Protein AF-A0A8S3HHD9-F1 (afdb_monomer)

Solvent-accessible surface area (backbone atoms only — not comparable to full-atom values): 15899 Å² total; per-residue (Å²): 129,79,39,57,34,64,48,66,54,54,93,63,81,65,76,50,69,52,77,73,26,50,34,44,66,40,52,87,48,66,49,23,46,47,24,24,43,59,51,31,72,42,78,39,76,92,76,39,24,34,38,37,39,24,16,15,23,16,85,77,74,41,33,11,29,30,43,26,37,37,80,46,93,61,75,65,85,40,64,36,48,67,45,93,60,58,53,37,39,55,50,26,63,62,40,49,58,30,24,55,69,85,91,43,61,51,55,73,74,26,22,33,40,22,41,27,30,63,68,49,74,56,98,70,32,38,34,33,36,25,16,29,42,19,76,94,79,50,38,26,19,21,39,55,35,33,24,72,75,68,62,59,75,42,46,56,55,95,70,34,39,54,26,24,47,30,16,30,78,58,53,60,77,34,79,65,91,54,47,89,89,54,30,39,22,14,23,47,46,46,25,51,42,78,57,89,73,29,38,39,41,42,31,34,35,28,18,69,53,90,84,57,53,64,53,70,69,73,25,51,41,30,28,34,46,31,34,30,74,52,74,34,45,25,50,74,62,51,46,69,47,96,63,22,45,70,41,70,67,98,60,38,44,10,50,34,65,42,76,51,38,46,46,74,58,91,96,42,41,34,38,34,34,36,42,53,40,78,91,74,75,41,79,43,79,47,66,34,51,50,40,78,36,98,56,100,48,80,66,38,82,48,82,131

Sequence (304 aa):
PLTRIAVRNSTDFGKSWSEPAVVALPGNSTFDNCAALDGASFFDNETSSWHYLAQCIGNNRRWSLCHYSRPGSDPMLGPFTPNPHNPVVQGGQLWSRICSGTGKHCTSTMYDEGTPEIIQKVNGWFFITFHGWDGPNNKAARGIARTRDFVNYDVAGYDLPNDALFSSLDCNGWNITWNPKSLCVGGGEGSMVKSGDYYYHLIEAPDGTLNCDVTLGEQNWVLGLLRSPTLSARSGEWEQIHYNPAFKPAKKYGCGLQYHRIFRDGDDFFFSMFVIDFGVNNLTMKVWKVVPGKTSFPVIVSYP

Mean predicted aligned error: 4.96 Å

Nearest PDB structures (foldseek):
  3akh-assembly1_A  TM=5.796E-01  e=1.082E-06  Streptomyces avermitilis MA-4680 = NBRC 14893
  7pi3-assembly3_O  TM=5.324E-01  e=4.816E-04  Plasmodium falciparum 3D7
  5tik-assembly3_C  TM=5.371E-01  e=1.117E-03  Plasmodium falciparum 3D7
  5tik-assembly2_B  TM=5.293E-01  e=1.071E-02  Plasmodium falciparum 3D7

Secondary structure (DSSP, 8-state):
--B-EEE---SSTTSS-PPPEEEE---SSTTTSSEEEEEEEEEETTTTEEEEEEEEE-TT---EEEEEEEESS-TTSSPPEEPTT-SSB-TTTTHHHHT-STT-SS-TT-EEEEEEEEEEEETTEEEEEEEEEEGGGTEEEEEEEEESSSSSEE--STTS-SS-SEEHHHHTTSSS---TTT-B----SEEEEEETTEEEEEEEEEBS-SS----TTT--EEEEEEEESSTT--TTTSEEPTT-SSB--SS--GGGEEEEEEEEETTEEEEEEEEEETTTTEEEEEEEEEE--SSS-S-EEE--

pLDDT: mean 90.27, std 12.06, range [27.48, 98.62]

Organism: NCBI:txid392030

InterPro domains:
  IPR023296 Glycosyl hydrolase, five-bladed beta-propeller domain superfamily [SSF75005] (16-250)

Structure (mmCIF, N/CA/C/O backbone):
data_AF-A0A8S3HHD9-F1
#
_entry.id   AF-A0A8S3HHD9-F1
#
loop_
_atom_site.group_PDB
_atom_site.id
_atom_site.type_symbol
_atom_site.label_atom_id
_atom_site.label_alt_id
_atom_site.label_comp_id
_atom_site.label_asym_id
_atom_site.label_entity_id
_atom_site.label_seq_id
_atom_site.pdbx_PDB_ins_code
_atom_site.Cartn_x
_atom_site.Cartn_y
_atom_site.Cartn_z
_atom_site.occupancy
_atom_site.B_iso_or_equiv
_atom_site.auth_seq_id
_atom_site.auth_comp_id
_atom_site.auth_asym_id
_atom_site.auth_atom_id
_atom_site.pdbx_PDB_model_num
ATOM 1 N N . PRO A 1 1 ? -7.419 23.313 -2.968 1.00 47.88 1 PRO A N 1
ATOM 2 C CA . PRO A 1 1 ? -8.527 22.385 -2.636 1.00 47.88 1 PRO A CA 1
ATOM 3 C C . PRO A 1 1 ? -8.019 21.311 -1.674 1.00 47.88 1 PRO A C 1
ATOM 5 O O . PRO A 1 1 ? -6.972 20.740 -1.944 1.00 47.88 1 PRO A O 1
ATOM 8 N N . LEU A 1 2 ? -8.706 21.093 -0.553 1.00 66.50 2 LEU A N 1
ATOM 9 C CA . LEU A 1 2 ? -8.387 19.997 0.364 1.00 66.50 2 LEU A CA 1
ATOM 10 C C . LEU A 1 2 ? -8.745 18.665 -0.310 1.00 66.50 2 LEU A C 1
ATOM 12 O O . LEU A 1 2 ? -9.885 18.493 -0.751 1.00 66.50 2 LEU A O 1
ATOM 16 N N . THR A 1 3 ? -7.780 17.751 -0.422 1.00 82.31 3 THR A N 1
ATOM 17 C CA . THR A 1 3 ? -8.014 16.419 -0.999 1.00 82.31 3 THR A CA 1
ATOM 18 C C . THR A 1 3 ? -8.654 15.521 0.050 1.00 82.31 3 THR A C 1
ATOM 20 O O . THR A 1 3 ? -8.155 15.425 1.168 1.00 82.31 3 THR A O 1
ATOM 23 N N . ARG A 1 4 ? -9.772 14.891 -0.313 1.00 86.75 4 ARG A N 1
ATOM 24 C CA . ARG A 1 4 ? -10.608 14.070 0.569 1.00 86.75 4 ARG A CA 1
ATOM 25 C C . ARG A 1 4 ? -10.745 12.658 0.029 1.00 86.75 4 ARG A C 1
ATOM 27 O O . ARG A 1 4 ? -10.625 12.446 -1.177 1.00 86.75 4 ARG A O 1
ATOM 34 N N . ILE A 1 5 ? -11.140 11.743 0.902 1.00 90.69 5 ILE A N 1
ATOM 35 C CA . ILE A 1 5 ? -11.469 10.370 0.533 1.00 90.69 5 ILE A CA 1
ATOM 36 C C . ILE A 1 5 ? -12.979 10.234 0.436 1.00 90.69 5 ILE A C 1
ATOM 38 O O . ILE A 1 5 ? -13.713 10.570 1.370 1.00 90.69 5 ILE A O 1
ATOM 42 N N . ALA A 1 6 ? -13.430 9.723 -0.703 1.00 91.25 6 ALA A N 1
ATOM 43 C CA . ALA A 1 6 ? -14.810 9.341 -0.915 1.00 91.25 6 ALA A CA 1
ATOM 44 C C . ALA A 1 6 ? -14.892 7.867 -1.302 1.00 91.25 6 ALA A C 1
ATOM 46 O O . ALA A 1 6 ? -14.031 7.355 -2.014 1.00 91.25 6 ALA A O 1
ATOM 47 N N . VAL A 1 7 ? -15.953 7.214 -0.851 1.00 91.44 7 VAL A N 1
ATOM 48 C CA . VAL A 1 7 ? -16.288 5.833 -1.193 1.00 91.44 7 VAL A CA 1
ATOM 49 C C . VAL A 1 7 ? -17.590 5.806 -1.980 1.00 91.44 7 VAL A C 1
ATOM 51 O O . VAL A 1 7 ? -18.414 6.721 -1.898 1.00 91.44 7 VAL A O 1
ATOM 54 N N . ARG A 1 8 ? -17.759 4.754 -2.771 1.00 92.75 8 ARG A N 1
ATOM 55 C CA . ARG A 1 8 ? -18.986 4.434 -3.496 1.00 92.75 8 ARG A CA 1
ATOM 56 C C . ARG A 1 8 ? -19.299 2.968 -3.246 1.00 92.75 8 ARG A C 1
ATOM 58 O O . ARG A 1 8 ? -18.378 2.172 -3.085 1.00 92.75 8 ARG A O 1
ATOM 65 N N . ASN A 1 9 ? -20.577 2.625 -3.255 1.00 92.69 9 ASN A N 1
ATOM 66 C CA . ASN A 1 9 ? -21.030 1.244 -3.169 1.00 92.69 9 ASN A CA 1
ATOM 67 C C . ASN A 1 9 ? -21.537 0.774 -4.539 1.00 92.69 9 ASN A C 1
ATOM 69 O O . ASN A 1 9 ? -22.089 1.569 -5.304 1.00 92.69 9 ASN A O 1
ATOM 73 N N . SER A 1 10 ? -21.367 -0.511 -4.822 1.00 92.12 10 SER A N 1
ATOM 74 C CA . SER A 1 10 ? -21.963 -1.210 -5.952 1.00 92.12 10 SER A CA 1
ATOM 75 C C . SER A 1 10 ? -22.548 -2.534 -5.466 1.00 92.12 10 SER A C 1
ATOM 77 O O . SER A 1 10 ? -21.918 -3.248 -4.692 1.00 92.12 10 SER A O 1
ATOM 79 N N . THR A 1 11 ? -23.746 -2.872 -5.939 1.00 92.25 11 THR A N 1
ATOM 80 C CA . THR A 1 11 ? -24.431 -4.141 -5.638 1.00 92.25 11 THR A CA 1
ATOM 81 C C . THR A 1 11 ? -24.490 -5.079 -6.846 1.00 92.25 11 THR A C 1
ATOM 83 O O . THR A 1 11 ? -25.116 -6.134 -6.786 1.00 92.25 11 THR A O 1
ATOM 86 N N . ASP A 1 12 ? -23.850 -4.703 -7.956 1.00 90.06 12 ASP A N 1
ATOM 87 C CA . ASP A 1 12 ? -23.897 -5.402 -9.243 1.00 90.06 12 ASP A CA 1
ATOM 88 C C . ASP A 1 12 ? -22.499 -5.590 -9.858 1.00 90.06 12 ASP A C 1
ATOM 90 O O . ASP A 1 12 ? -22.333 -5.595 -11.082 1.00 90.06 12 ASP A O 1
ATOM 94 N N . PHE A 1 13 ? -21.497 -5.783 -8.993 1.00 86.00 13 PHE A N 1
ATOM 95 C CA . PHE A 1 13 ? -20.095 -6.020 -9.353 1.00 86.00 13 PHE A CA 1
ATOM 96 C C . PHE A 1 13 ? -19.446 -4.865 -10.133 1.00 86.00 13 PHE A C 1
ATOM 98 O O . PHE A 1 13 ? -18.649 -5.078 -11.047 1.00 86.00 13 PHE A O 1
ATOM 105 N N . GLY A 1 14 ? -19.787 -3.628 -9.773 1.00 85.38 14 GLY A N 1
ATOM 106 C CA . GLY A 1 14 ? -19.196 -2.411 -10.325 1.00 85.38 14 GLY A CA 1
ATOM 107 C C . GLY A 1 14 ? -19.835 -1.916 -11.622 1.00 85.38 14 GLY A C 1
ATOM 108 O O . GLY A 1 14 ? -19.265 -1.023 -12.257 1.00 85.38 14 GLY A O 1
ATOM 109 N N . LYS A 1 15 ? -20.992 -2.460 -12.031 1.00 85.25 15 LYS A N 1
ATOM 110 C CA . LYS A 1 15 ? -21.724 -1.987 -13.222 1.00 85.25 15 LYS A CA 1
ATOM 111 C C . LYS A 1 15 ? -22.422 -0.657 -12.952 1.00 85.25 15 LYS A C 1
ATOM 113 O O . LYS A 1 15 ? -22.401 0.228 -13.806 1.00 85.25 15 LYS A O 1
ATOM 118 N N . SER A 1 16 ? -22.996 -0.502 -11.765 1.00 90.94 16 SER A N 1
ATOM 119 C CA . SER A 1 16 ? -23.538 0.749 -11.254 1.00 90.94 16 SER A CA 1
ATOM 120 C C . SER A 1 16 ? -22.901 1.107 -9.915 1.00 90.94 16 SER A C 1
ATOM 122 O O . SER A 1 16 ? -22.401 0.252 -9.181 1.00 90.94 16 SER A O 1
ATOM 124 N N . TRP A 1 17 ? -22.894 2.406 -9.620 1.00 91.81 17 TRP A N 1
ATOM 125 C CA . TRP A 1 17 ? -22.286 2.964 -8.420 1.00 91.81 17 TRP A CA 1
ATOM 126 C C . TRP A 1 17 ? -23.235 3.956 -7.770 1.00 91.81 17 TRP A C 1
ATOM 128 O O . TRP A 1 17 ? -23.873 4.754 -8.456 1.00 91.81 17 TRP A O 1
ATOM 138 N N . SER A 1 18 ? -23.277 3.944 -6.442 1.00 94.62 18 SER A N 1
ATOM 139 C CA . SER A 1 18 ? -23.937 4.990 -5.671 1.00 94.62 18 SER A CA 1
ATOM 140 C C . SER A 1 18 ? -23.289 6.357 -5.911 1.00 94.62 18 SER A C 1
ATOM 142 O O . SER A 1 18 ? -22.144 6.473 -6.377 1.00 94.62 18 SER A O 1
ATOM 144 N N . GLU A 1 19 ? -23.985 7.408 -5.479 1.00 94.25 19 GLU A N 1
ATOM 145 C CA . GLU A 1 19 ? -23.344 8.699 -5.239 1.00 94.25 19 GLU A CA 1
ATOM 146 C C . GLU A 1 19 ? -22.178 8.551 -4.242 1.00 94.25 19 GLU A C 1
ATOM 148 O O . GLU A 1 19 ? -22.206 7.660 -3.379 1.00 94.25 19 GLU A O 1
ATOM 153 N N . PRO A 1 20 ? -21.122 9.375 -4.372 1.00 92.88 20 PRO A N 1
ATOM 154 C CA . PRO A 1 20 ? -19.962 9.288 -3.504 1.00 92.88 20 PRO A CA 1
ATOM 155 C C . PRO A 1 20 ? -20.291 9.808 -2.101 1.00 92.88 20 PRO A C 1
ATOM 157 O O . PRO A 1 20 ? -20.793 10.921 -1.946 1.00 92.88 20 PRO A O 1
ATOM 160 N N . ALA A 1 21 ? -19.925 9.044 -1.072 1.00 93.38 21 ALA A N 1
ATOM 161 C CA . ALA A 1 21 ? -19.945 9.493 0.316 1.00 93.38 21 ALA A CA 1
ATOM 162 C C . ALA A 1 21 ? -18.527 9.848 0.767 1.00 93.38 21 ALA A C 1
ATOM 164 O O . ALA A 1 21 ? -17.593 9.069 0.590 1.00 93.38 21 ALA A O 1
ATOM 165 N N . VAL A 1 22 ? -18.353 11.031 1.353 1.00 93.38 22 VAL A N 1
ATOM 166 C CA . VAL A 1 22 ? -17.063 11.446 1.920 1.00 93.38 22 VAL A CA 1
ATOM 167 C C . VAL A 1 22 ? -16.855 10.734 3.252 1.00 93.38 22 VAL A C 1
ATOM 169 O O . VAL A 1 22 ? -17.672 10.889 4.158 1.00 93.38 22 VAL A O 1
ATOM 172 N N . VAL A 1 23 ? -15.748 10.001 3.377 1.00 93.62 23 VAL A N 1
ATOM 173 C CA . VAL A 1 23 ? -15.414 9.232 4.589 1.00 93.62 23 VAL A CA 1
ATOM 174 C C . VAL A 1 23 ? -14.240 9.808 5.356 1.00 93.62 23 VAL A C 1
ATOM 176 O O . VAL A 1 23 ? -14.226 9.705 6.575 1.00 93.62 23 VAL A O 1
ATOM 179 N N . ALA A 1 24 ? -13.296 10.470 4.692 1.00 92.50 24 ALA A N 1
ATOM 180 C CA . ALA A 1 24 ? -12.192 11.129 5.377 1.00 92.50 24 ALA A CA 1
ATOM 181 C C . ALA A 1 24 ? -11.918 12.504 4.776 1.00 92.50 24 ALA A C 1
ATOM 183 O O . ALA A 1 24 ? -11.962 12.706 3.559 1.00 92.50 24 ALA A O 1
ATOM 184 N N . LEU A 1 25 ? -11.623 13.445 5.663 1.00 91.50 25 LEU A N 1
ATOM 185 C CA . LEU A 1 25 ? -11.191 14.796 5.342 1.00 91.50 25 LEU A CA 1
ATOM 186 C C . LEU A 1 25 ? -9.782 15.000 5.913 1.00 91.50 25 LEU A C 1
ATOM 188 O O . LEU A 1 25 ? -9.442 14.358 6.916 1.00 91.50 25 LEU A O 1
ATOM 192 N N . PRO A 1 26 ? -8.979 15.898 5.317 1.00 88.25 26 PRO A N 1
ATOM 193 C CA . PRO A 1 26 ? -7.770 16.390 5.963 1.00 88.25 26 PRO A CA 1
ATOM 194 C C . PRO A 1 26 ? -8.086 16.903 7.366 1.00 88.25 26 PRO A C 1
ATOM 196 O O . PRO A 1 26 ? -9.166 17.455 7.605 1.00 88.25 26 PRO A O 1
ATOM 199 N N . GLY A 1 27 ? -7.155 16.687 8.287 1.00 86.06 27 GLY A N 1
ATOM 200 C CA . GLY A 1 27 ? -7.276 17.185 9.646 1.00 86.06 27 GLY A CA 1
ATOM 201 C C . GLY A 1 27 ? -6.941 18.670 9.738 1.00 86.06 27 GLY A C 1
ATOM 202 O O . GLY A 1 27 ? -6.882 19.398 8.749 1.00 86.06 27 GLY A O 1
ATOM 203 N N . ASN A 1 28 ? -6.711 19.126 10.966 1.00 83.75 28 ASN A N 1
ATOM 204 C CA . ASN A 1 28 ? -6.330 20.510 11.253 1.00 83.75 28 ASN A CA 1
ATOM 205 C C . ASN A 1 28 ? -4.894 20.618 11.794 1.00 83.75 28 ASN A C 1
ATOM 207 O O . ASN A 1 28 ? -4.470 21.710 12.175 1.00 83.75 28 ASN A O 1
ATOM 211 N N . SER A 1 29 ? -4.147 19.509 11.872 1.00 80.06 29 SER A N 1
ATOM 212 C CA . SER A 1 29 ? -2.784 19.500 12.406 1.00 80.06 29 SER A CA 1
ATOM 213 C C . SER A 1 29 ? -1.757 19.890 11.342 1.00 80.06 29 SER A C 1
ATOM 215 O O . SER A 1 29 ? -2.014 19.862 10.142 1.00 80.06 29 SER A O 1
ATOM 217 N N . THR A 1 30 ? -0.529 20.193 11.756 1.00 80.81 30 THR A N 1
ATOM 218 C CA . THR A 1 30 ? 0.568 20.495 10.823 1.00 80.81 30 THR A CA 1
ATOM 219 C C . THR A 1 30 ? 0.992 19.315 9.942 1.00 80.81 30 THR A C 1
ATOM 221 O O . THR A 1 30 ? 1.775 19.525 9.017 1.00 80.81 30 THR A O 1
ATOM 224 N N . PHE A 1 31 ? 0.512 18.101 10.221 1.00 80.38 31 PHE A N 1
ATOM 225 C CA . PHE A 1 31 ? 0.916 16.861 9.553 1.00 80.38 31 PHE A CA 1
ATOM 226 C C . PHE A 1 31 ? -0.159 16.265 8.634 1.00 80.38 31 PHE A C 1
ATOM 228 O O . PHE A 1 31 ? 0.157 15.391 7.835 1.00 80.38 31 PHE A O 1
ATOM 235 N N . ASP A 1 32 ? -1.408 16.724 8.729 1.00 84.44 32 ASP A N 1
ATOM 236 C CA . ASP A 1 32 ? -2.541 16.152 7.988 1.00 84.44 32 ASP A CA 1
ATOM 237 C C . ASP A 1 32 ? -3.518 17.202 7.434 1.00 84.44 32 ASP A C 1
ATOM 239 O O . ASP A 1 32 ? -4.581 16.849 6.925 1.00 84.44 32 ASP A O 1
ATOM 243 N N . ASN A 1 33 ? -3.169 18.492 7.507 1.00 87.06 33 ASN A N 1
ATOM 244 C CA . ASN A 1 33 ? -4.030 19.593 7.064 1.00 87.06 33 ASN A CA 1
ATOM 245 C C . ASN A 1 33 ? -4.078 19.829 5.551 1.00 87.06 33 ASN A C 1
ATOM 247 O O . ASN A 1 33 ? -4.859 20.668 5.104 1.00 87.06 33 ASN A O 1
ATOM 251 N N . CYS A 1 34 ? -3.246 19.155 4.756 1.00 88.69 34 CYS A N 1
ATOM 252 C CA . CYS A 1 34 ? -3.190 19.388 3.313 1.00 88.69 34 CYS A CA 1
ATOM 253 C C . CYS A 1 34 ? -3.980 18.330 2.538 1.00 88.69 34 CYS A C 1
ATOM 255 O O . CYS A 1 34 ? -4.812 18.677 1.694 1.00 88.69 34 CYS A O 1
ATOM 257 N N . ALA A 1 35 ? -3.743 17.048 2.817 1.00 90.06 35 ALA A N 1
ATOM 258 C CA . ALA A 1 35 ? -4.444 15.965 2.141 1.00 90.06 35 ALA A CA 1
ATOM 259 C C . ALA A 1 35 ? -4.595 14.729 3.025 1.00 90.06 35 ALA A C 1
ATOM 261 O O . ALA A 1 35 ? -3.697 14.397 3.796 1.00 90.06 35 ALA A O 1
ATOM 262 N N . ALA A 1 36 ? -5.712 14.033 2.820 1.00 91.75 36 ALA A N 1
ATOM 263 C CA . ALA A 1 36 ? -5.905 12.634 3.155 1.00 91.75 36 ALA A CA 1
ATOM 264 C C . ALA A 1 36 ? -6.274 11.926 1.849 1.00 91.75 36 ALA A C 1
ATOM 266 O O . ALA A 1 36 ? -7.281 12.257 1.215 1.00 91.75 36 ALA A O 1
ATOM 267 N N . LEU A 1 37 ? -5.418 11.018 1.406 1.00 90.56 37 LEU A N 1
ATOM 268 C CA . LEU A 1 37 ? -5.554 10.302 0.142 1.00 90.56 37 LEU A CA 1
ATOM 269 C C . LEU A 1 37 ? -4.980 8.894 0.298 1.00 90.56 37 LEU A C 1
ATOM 271 O O . LEU A 1 37 ? -4.534 8.543 1.382 1.00 90.56 37 LEU A O 1
ATOM 275 N N . ASP A 1 38 ? -5.093 8.091 -0.752 1.00 88.00 38 ASP A N 1
ATOM 276 C CA . ASP A 1 38 ? -4.551 6.740 -0.932 1.00 88.00 38 ASP A CA 1
ATOM 277 C C . ASP A 1 38 ? -4.491 5.894 0.345 1.00 88.00 38 ASP A C 1
ATOM 279 O O . ASP A 1 38 ? -3.614 6.028 1.196 1.00 88.00 38 ASP A O 1
ATOM 283 N N . GLY A 1 39 ? -5.442 4.981 0.483 1.00 90.19 39 GLY A N 1
ATOM 284 C CA . GLY A 1 39 ? -5.551 4.161 1.676 1.00 90.19 39 GLY A CA 1
ATOM 285 C C . GLY A 1 39 ? -6.456 2.969 1.467 1.00 90.19 39 GLY A C 1
ATOM 286 O O . GLY A 1 39 ? -6.886 2.694 0.343 1.00 90.19 39 GLY A O 1
ATOM 287 N N . ALA A 1 40 ? -6.741 2.267 2.552 1.00 92.62 40 ALA A N 1
ATOM 288 C CA . ALA A 1 40 ? -7.609 1.105 2.539 1.00 92.62 40 ALA A CA 1
ATOM 289 C C . ALA A 1 40 ? -8.602 1.163 3.693 1.00 92.62 40 ALA A C 1
ATOM 291 O O . ALA A 1 40 ? -8.278 1.585 4.808 1.00 92.62 40 ALA A O 1
ATOM 292 N N . SER A 1 41 ? -9.807 0.685 3.407 1.00 94.31 41 SER A N 1
ATOM 293 C CA . SER A 1 41 ? -10.840 0.447 4.402 1.00 94.31 41 SER A CA 1
ATOM 294 C C . SER A 1 41 ? -10.823 -1.010 4.858 1.00 94.31 41 SER A C 1
ATOM 296 O O . SER A 1 41 ? -10.591 -1.904 4.047 1.00 94.31 41 SER A O 1
ATOM 298 N N . PHE A 1 42 ? -11.145 -1.253 6.122 1.00 96.62 42 PHE A N 1
ATOM 299 C CA . PHE A 1 42 ? -11.258 -2.582 6.713 1.00 96.62 42 PHE A CA 1
ATOM 300 C C . PHE A 1 42 ? -12.439 -2.608 7.678 1.00 96.62 42 PHE A C 1
ATOM 302 O O . PHE A 1 42 ? -12.532 -1.746 8.551 1.00 96.62 42 PHE A O 1
ATOM 309 N N . PHE A 1 43 ? -13.331 -3.587 7.540 1.00 97.19 43 PHE A N 1
ATOM 310 C CA . PHE A 1 43 ? -14.418 -3.782 8.495 1.00 97.19 43 PHE A CA 1
ATOM 311 C C . PHE A 1 43 ? -13.996 -4.771 9.583 1.00 97.19 43 PHE A C 1
ATOM 313 O O . PHE A 1 43 ? -13.693 -5.931 9.305 1.00 97.19 43 PHE A O 1
ATOM 320 N N . ASP A 1 44 ? -13.971 -4.310 10.828 1.00 97.88 44 ASP A N 1
ATOM 321 C CA . ASP A 1 44 ? -13.682 -5.129 11.995 1.00 97.88 44 ASP A CA 1
ATOM 322 C C . ASP A 1 44 ? -14.978 -5.687 12.590 1.00 97.88 44 ASP A C 1
ATOM 324 O O . ASP A 1 44 ? -15.698 -5.005 13.321 1.00 97.88 44 ASP A O 1
ATOM 328 N N . ASN A 1 45 ? -15.255 -6.961 12.301 1.00 96.75 45 ASN A N 1
ATOM 329 C CA . ASN A 1 45 ? -16.434 -7.662 12.811 1.00 96.75 45 ASN A CA 1
ATOM 330 C C . ASN A 1 45 ? -16.497 -7.697 14.347 1.00 96.75 45 ASN A C 1
ATOM 332 O O . ASN A 1 45 ? -17.591 -7.640 14.902 1.00 96.75 45 ASN A O 1
ATOM 336 N N . GLU A 1 46 ? -15.354 -7.779 15.041 1.00 97.25 46 GLU A N 1
ATOM 337 C CA . GLU A 1 46 ? -15.331 -7.885 16.509 1.00 97.25 46 GLU A CA 1
ATOM 338 C C . GLU A 1 46 ? -15.867 -6.614 17.177 1.00 97.25 46 GLU A C 1
ATOM 340 O O . GLU A 1 46 ? -16.548 -6.685 18.198 1.00 97.25 46 GLU A O 1
ATOM 345 N N . THR A 1 47 ? -15.577 -5.451 16.591 1.00 97.12 47 THR A N 1
ATOM 346 C CA . THR A 1 47 ? -16.020 -4.143 17.096 1.00 97.12 47 THR A CA 1
ATOM 347 C C . THR A 1 47 ? -17.208 -3.579 16.319 1.00 97.12 47 THR A C 1
ATOM 349 O O . THR A 1 47 ? -17.750 -2.542 16.700 1.00 97.12 47 THR A O 1
ATOM 352 N N . SER A 1 48 ? -17.631 -4.258 15.246 1.00 97.81 48 SER A N 1
ATOM 353 C CA . SER A 1 48 ? -18.646 -3.784 14.299 1.00 97.81 48 SER A CA 1
ATOM 354 C C . SER A 1 48 ? -18.354 -2.362 13.817 1.00 97.81 48 SER A C 1
ATOM 356 O O . SER A 1 48 ? -19.226 -1.489 13.837 1.00 97.81 48 SER A O 1
ATOM 358 N N . SER A 1 49 ? -17.103 -2.116 13.427 1.00 98.06 49 SER A N 1
ATOM 359 C CA . SER A 1 49 ? -16.651 -0.797 13.000 1.00 98.06 49 SER A CA 1
ATOM 360 C C . SER A 1 49 ? -15.804 -0.853 11.736 1.00 98.06 49 SER A C 1
ATOM 362 O O . SER A 1 49 ? -15.063 -1.802 11.485 1.00 98.06 49 SER A O 1
ATOM 364 N N . TRP A 1 50 ? -15.931 0.182 10.916 1.00 98.12 50 TRP A N 1
ATOM 365 C CA . TRP A 1 50 ? -15.035 0.433 9.804 1.00 98.12 50 TRP A CA 1
ATOM 366 C C . TRP A 1 50 ? -13.807 1.185 10.286 1.00 98.12 50 TRP A C 1
ATOM 368 O O . TRP A 1 50 ? -13.917 2.175 11.009 1.00 98.12 50 TRP A O 1
ATOM 378 N N . HIS A 1 51 ? -12.653 0.755 9.801 1.00 98.06 51 HIS A N 1
ATOM 379 C CA . HIS A 1 51 ? -11.384 1.454 9.888 1.00 98.06 51 HIS A CA 1
ATOM 380 C C . HIS A 1 51 ? -10.995 1.924 8.496 1.00 98.06 51 HIS A C 1
ATOM 382 O O . HIS A 1 51 ? -11.157 1.192 7.521 1.00 98.06 51 HIS A O 1
ATOM 388 N N . TYR A 1 52 ? -10.466 3.133 8.398 1.00 97.38 52 TYR A N 1
ATOM 389 C CA . TYR A 1 52 ? -9.839 3.641 7.191 1.00 97.38 52 TYR A CA 1
ATOM 390 C C . TYR A 1 52 ? -8.452 4.145 7.561 1.00 97.38 52 TYR A C 1
ATOM 392 O O . TYR A 1 52 ? -8.320 5.072 8.361 1.00 97.38 52 TYR A O 1
ATOM 400 N N . LEU A 1 53 ? -7.424 3.536 6.980 1.00 97.44 53 LEU A N 1
ATOM 401 C CA . LEU A 1 53 ? -6.053 4.012 7.104 1.00 97.44 53 LEU A CA 1
ATOM 402 C C . LEU A 1 53 ? -5.667 4.676 5.789 1.00 97.44 53 LEU A C 1
ATOM 404 O O . LEU A 1 53 ? -5.759 4.054 4.733 1.00 97.44 53 LEU A O 1
ATOM 408 N N . ALA A 1 54 ? -5.284 5.944 5.857 1.00 95.62 54 ALA A N 1
ATOM 409 C CA . ALA A 1 54 ? -4.949 6.777 4.711 1.00 95.62 54 ALA A CA 1
ATOM 410 C C . ALA A 1 54 ? -3.524 7.296 4.831 1.00 95.62 54 ALA A C 1
ATOM 412 O O . ALA A 1 54 ? -3.038 7.505 5.947 1.00 95.62 54 ALA A O 1
ATOM 413 N N . GLN A 1 55 ? -2.892 7.582 3.696 1.00 94.44 55 GLN A N 1
ATOM 414 C CA . GLN A 1 55 ? -1.754 8.482 3.719 1.00 94.44 55 GLN A CA 1
ATOM 415 C C . GLN A 1 55 ? -2.232 9.927 3.850 1.00 94.44 55 GLN A C 1
ATOM 417 O O . GLN A 1 55 ? -3.200 10.366 3.221 1.00 94.44 55 GLN A O 1
ATOM 422 N N . CYS A 1 56 ? -1.554 10.679 4.699 1.00 94.75 56 CYS A N 1
ATOM 423 C CA . CYS A 1 56 ? -1.839 12.076 4.940 1.00 94.75 56 CYS A CA 1
ATOM 424 C C . CYS A 1 56 ? -0.564 12.905 4.886 1.00 94.75 56 CYS A C 1
ATOM 426 O O . CYS A 1 56 ? 0.541 12.410 5.110 1.00 94.75 56 CYS A O 1
ATOM 428 N N . ILE A 1 57 ? -0.732 14.175 4.533 1.00 92.56 57 ILE A N 1
ATOM 429 C CA . ILE A 1 57 ? 0.359 15.139 4.447 1.00 92.56 57 ILE A CA 1
ATOM 430 C C . ILE A 1 57 ? -0.111 16.482 4.972 1.00 92.56 57 ILE A C 1
ATOM 432 O O . ILE A 1 57 ? -1.272 16.877 4.804 1.00 92.56 57 ILE A O 1
ATOM 436 N N . GLY A 1 58 ? 0.821 17.202 5.577 1.00 89.31 58 GLY A N 1
ATOM 437 C CA . GLY A 1 58 ? 0.621 18.569 6.009 1.00 89.31 58 GLY A CA 1
ATOM 438 C C . GLY A 1 58 ? 1.762 19.466 5.562 1.00 89.31 58 GLY A C 1
ATOM 439 O O . GLY A 1 58 ? 2.495 19.183 4.611 1.00 89.31 58 GLY A O 1
ATOM 440 N N . ASN A 1 59 ? 1.938 20.565 6.283 1.00 88.00 59 ASN A N 1
ATOM 441 C CA . ASN A 1 59 ? 2.917 21.600 5.962 1.00 88.00 59 ASN A CA 1
ATOM 442 C C . ASN A 1 59 ? 4.374 21.101 5.978 1.00 88.00 59 ASN A C 1
ATOM 444 O O . ASN A 1 59 ? 5.233 21.708 5.340 1.00 88.00 59 ASN A O 1
ATOM 448 N N . ASN A 1 60 ? 4.661 19.999 6.677 1.00 85.50 60 ASN A N 1
ATOM 449 C CA . ASN A 1 60 ? 5.988 19.377 6.719 1.00 85.50 60 ASN A CA 1
ATOM 450 C C . ASN A 1 60 ? 6.365 18.617 5.430 1.00 85.50 60 ASN A C 1
ATOM 452 O O . ASN A 1 60 ? 7.522 18.222 5.292 1.00 85.50 60 ASN A O 1
ATOM 456 N N . ARG A 1 61 ? 5.414 18.415 4.505 1.00 87.75 61 ARG A N 1
ATOM 457 C CA . ARG A 1 61 ? 5.595 17.713 3.223 1.00 87.75 61 ARG A CA 1
ATOM 458 C C . ARG A 1 61 ? 6.188 16.302 3.356 1.00 87.75 61 ARG A C 1
ATOM 460 O O . ARG A 1 61 ? 6.998 15.899 2.526 1.00 87.75 61 ARG A O 1
ATOM 467 N N . ARG A 1 62 ? 5.805 15.570 4.404 1.00 89.56 62 ARG A N 1
ATOM 468 C CA . ARG A 1 62 ? 6.143 14.150 4.587 1.00 89.56 62 ARG A CA 1
ATOM 469 C C . ARG A 1 62 ? 4.868 13.330 4.640 1.00 89.56 62 ARG A C 1
ATOM 471 O O . ARG A 1 62 ? 3.968 13.686 5.404 1.00 89.56 62 ARG A O 1
ATOM 478 N N . TRP A 1 63 ? 4.812 12.249 3.871 1.00 93.75 63 TRP A N 1
ATOM 479 C CA . TRP A 1 63 ? 3.715 11.299 3.977 1.00 93.75 63 TRP A CA 1
ATOM 480 C C . TRP A 1 63 ? 3.760 10.632 5.348 1.00 93.75 63 TRP A C 1
ATOM 482 O O . TRP A 1 63 ? 4.817 10.286 5.875 1.00 93.75 63 TRP A O 1
ATOM 492 N N . SER A 1 64 ? 2.590 10.568 5.959 1.00 95.94 64 SER A N 1
ATOM 493 C CA . SER A 1 64 ? 2.319 10.027 7.284 1.00 95.94 64 SER A CA 1
ATOM 494 C C . SER A 1 64 ? 1.066 9.159 7.189 1.00 95.94 64 SER A C 1
ATOM 496 O O .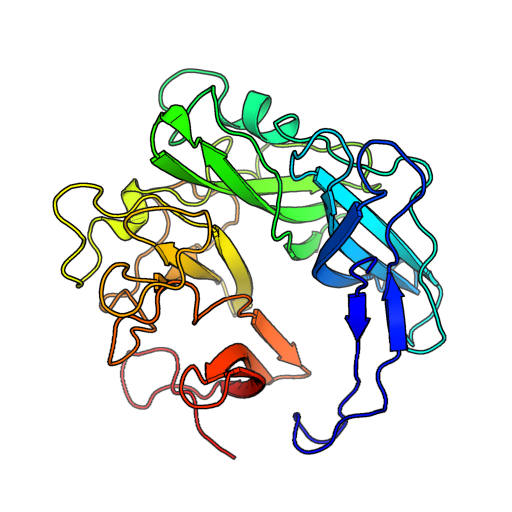 SER A 1 64 ? 0.328 9.248 6.206 1.00 95.94 64 SER A O 1
ATOM 498 N N . LEU A 1 65 ? 0.773 8.354 8.208 1.00 97.50 65 LEU A N 1
ATOM 499 C CA . LEU A 1 65 ? -0.471 7.583 8.254 1.00 97.50 65 LEU A CA 1
ATOM 500 C C . LEU A 1 65 ? -1.489 8.269 9.159 1.00 97.50 65 LEU A C 1
ATOM 502 O O . LEU A 1 65 ? -1.186 8.622 10.300 1.00 97.50 65 LEU A O 1
ATOM 506 N N . CYS A 1 66 ? -2.715 8.404 8.664 1.00 97.31 66 CYS A N 1
ATOM 507 C CA . CYS A 1 66 ? -3.862 8.896 9.413 1.00 97.31 66 CYS A CA 1
ATOM 508 C C . CYS A 1 66 ? -4.948 7.823 9.463 1.00 97.31 66 CYS A C 1
ATOM 510 O O . CYS A 1 66 ? -5.286 7.210 8.450 1.00 97.31 66 CYS A O 1
ATOM 512 N N . HIS A 1 67 ? -5.503 7.607 10.650 1.00 97.81 67 HIS A N 1
ATOM 513 C CA . HIS A 1 67 ? -6.560 6.640 10.900 1.00 97.81 67 HIS A CA 1
ATOM 514 C C . HIS A 1 67 ? -7.894 7.348 11.135 1.00 97.81 67 HIS A C 1
ATOM 516 O O . HIS A 1 67 ? -7.968 8.378 11.811 1.00 97.81 67 HIS A O 1
ATOM 522 N N . TYR A 1 68 ? -8.959 6.749 10.619 1.00 97.50 68 TYR A N 1
ATOM 523 C CA . TYR A 1 68 ? -10.337 7.168 10.824 1.00 97.50 68 TYR A CA 1
ATOM 524 C C . TYR A 1 68 ? -11.184 5.933 11.116 1.00 97.50 68 TYR A C 1
ATOM 526 O O . TYR A 1 68 ? -10.938 4.874 10.540 1.00 97.50 68 TYR A O 1
ATOM 534 N N . SER A 1 69 ? -12.197 6.055 11.968 1.00 97.88 69 SER A N 1
ATOM 535 C CA . SER A 1 69 ? -13.119 4.954 12.242 1.00 97.88 69 SER A CA 1
ATOM 536 C C . SER A 1 69 ? -14.580 5.370 12.228 1.00 97.88 69 SER A C 1
ATOM 538 O O . SER A 1 69 ? -14.931 6.532 12.438 1.00 97.88 69 SER A O 1
ATOM 540 N N . ARG A 1 70 ? -15.458 4.403 11.974 1.00 97.38 70 ARG A N 1
ATOM 541 C CA . ARG A 1 70 ? -16.904 4.594 12.008 1.00 97.38 70 ARG A CA 1
ATOM 542 C C . ARG A 1 70 ? -17.588 3.359 12.590 1.00 97.38 70 ARG A C 1
ATOM 544 O O . ARG A 1 70 ? -17.404 2.275 12.044 1.00 97.38 70 ARG A O 1
ATOM 551 N N . PRO A 1 71 ? -18.400 3.489 13.650 1.00 97.81 71 PRO A N 1
ATOM 552 C CA . PRO A 1 71 ? -19.212 2.377 14.126 1.00 97.81 71 PRO A CA 1
ATOM 553 C C . PRO A 1 71 ? -20.358 2.068 13.152 1.00 97.81 71 PRO A C 1
ATOM 555 O O . PRO A 1 71 ? -20.910 2.969 12.516 1.00 97.81 71 PRO A O 1
ATOM 558 N N . GLY A 1 72 ? -20.757 0.800 13.100 1.00 96.62 72 GLY A N 1
ATOM 559 C CA . GLY A 1 72 ? -21.836 0.304 12.249 1.00 96.62 72 GLY A CA 1
ATOM 560 C C . GLY A 1 72 ? -21.337 -0.330 10.953 1.00 96.62 72 GLY A C 1
ATOM 561 O O . GLY A 1 72 ? -20.197 -0.141 10.542 1.00 96.62 72 GLY A O 1
ATOM 562 N N . SER A 1 73 ? -22.210 -1.103 10.307 1.00 94.25 73 SER A N 1
ATOM 563 C CA . SER A 1 73 ? -21.883 -1.887 9.110 1.00 94.25 73 SER A CA 1
ATOM 564 C C . SER A 1 73 ? -21.878 -1.084 7.811 1.00 94.25 73 SER A C 1
ATOM 566 O O . SER A 1 73 ? -21.274 -1.532 6.841 1.00 94.25 73 SER A O 1
ATOM 568 N N . ASP A 1 74 ? -22.504 0.093 7.770 1.00 94.75 74 ASP A N 1
ATOM 569 C CA . ASP A 1 74 ? -22.593 0.910 6.557 1.00 94.75 74 ASP A CA 1
ATOM 570 C C . ASP A 1 74 ? -21.561 2.062 6.568 1.00 94.75 74 ASP A C 1
ATOM 572 O O . ASP A 1 74 ? -21.715 3.025 7.339 1.00 94.75 74 ASP A O 1
ATOM 576 N N . PRO A 1 75 ? -20.519 2.003 5.711 1.00 93.81 75 PRO A N 1
ATOM 577 C CA . PRO A 1 75 ? -19.508 3.052 5.624 1.00 93.81 75 PRO A CA 1
ATOM 578 C C . PRO A 1 75 ? -20.027 4.316 4.915 1.00 93.81 75 PRO A C 1
ATOM 580 O O . PRO A 1 75 ? -19.375 5.355 4.975 1.00 93.81 75 PRO A O 1
ATOM 583 N N . MET A 1 76 ? -21.190 4.263 4.255 1.00 95.19 76 MET A N 1
ATOM 584 C CA . MET A 1 76 ? -21.725 5.353 3.432 1.00 95.19 76 MET A CA 1
ATOM 585 C C . MET A 1 76 ? -22.496 6.409 4.236 1.00 95.19 76 MET A C 1
ATOM 587 O O . MET A 1 76 ? -22.807 7.476 3.710 1.00 95.19 76 MET A O 1
ATOM 591 N N . LEU A 1 77 ? -22.793 6.155 5.516 1.00 93.81 77 LEU A N 1
ATOM 592 C CA . LEU A 1 77 ? -23.634 7.012 6.368 1.00 93.81 77 LEU A CA 1
ATOM 593 C C . LEU A 1 77 ? -22.946 8.310 6.860 1.00 93.81 77 LEU A C 1
ATOM 595 O O . LEU A 1 77 ? -23.387 8.927 7.835 1.00 93.81 77 LEU A O 1
ATOM 599 N N . GLY A 1 78 ? -21.856 8.721 6.214 1.00 90.94 78 GLY A N 1
ATOM 600 C CA . GLY A 1 78 ? -21.158 9.983 6.449 1.00 90.94 78 GLY A CA 1
ATOM 601 C C . GLY A 1 78 ? -19.702 9.828 6.901 1.00 90.94 78 GLY A C 1
ATOM 602 O O . GLY A 1 78 ? -19.182 8.711 6.967 1.00 90.94 78 GLY A O 1
ATOM 603 N N . PRO A 1 79 ? -19.045 10.953 7.244 1.00 94.62 79 PRO A N 1
ATOM 604 C CA . PRO A 1 79 ? -17.627 10.975 7.578 1.00 94.62 79 PRO A CA 1
ATOM 605 C C . PRO A 1 79 ? -17.273 10.056 8.745 1.00 94.62 79 PRO A C 1
ATOM 607 O O . PRO A 1 79 ? -18.060 9.867 9.677 1.00 94.62 79 PRO A O 1
ATOM 610 N N . PHE A 1 80 ? -16.069 9.502 8.691 1.00 96.56 80 PHE A N 1
ATOM 611 C CA . PHE A 1 80 ? -15.485 8.734 9.776 1.00 96.56 80 PHE A CA 1
ATOM 612 C C . PHE A 1 80 ? -14.896 9.698 10.810 1.00 96.56 80 PHE A C 1
ATOM 614 O O . PHE A 1 80 ? -14.486 10.819 10.495 1.00 96.56 80 PHE A O 1
ATOM 621 N N . THR A 1 81 ? -14.849 9.262 12.062 1.00 96.62 81 THR A N 1
ATOM 622 C CA . THR A 1 81 ? -14.220 9.999 13.153 1.00 96.62 81 THR A CA 1
ATOM 623 C C . THR A 1 81 ? -12.698 9.851 13.054 1.00 96.62 81 THR A C 1
ATOM 625 O O . THR A 1 81 ? -12.206 8.721 13.064 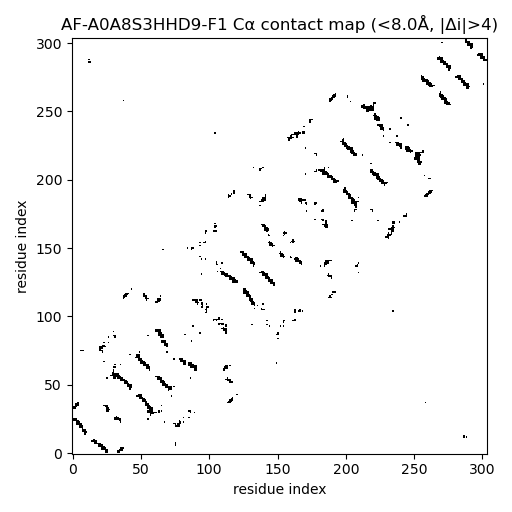1.00 96.62 81 THR A O 1
ATOM 628 N N . PRO A 1 82 ? -11.928 10.950 12.949 1.00 96.19 82 PRO A N 1
ATOM 629 C CA . PRO A 1 82 ? -10.471 10.873 12.938 1.00 96.19 82 PRO A CA 1
ATOM 630 C C . PRO A 1 82 ? -9.942 10.368 14.283 1.00 96.19 82 PRO A C 1
ATOM 632 O O . PRO A 1 82 ? -10.485 10.700 15.339 1.00 96.19 82 PRO A O 1
ATOM 635 N N . ASN A 1 83 ? -8.855 9.598 14.253 1.00 96.50 83 ASN A N 1
ATOM 636 C CA . ASN A 1 83 ? -8.133 9.236 15.467 1.00 96.50 83 ASN A CA 1
ATOM 637 C C . ASN A 1 83 ? -7.590 10.519 16.132 1.00 96.50 83 ASN A C 1
ATOM 639 O O . ASN A 1 83 ? -6.954 11.322 15.442 1.00 96.50 83 ASN A O 1
ATOM 643 N N . PRO A 1 84 ? -7.784 10.730 17.448 1.00 95.31 84 PRO A N 1
ATOM 644 C CA . PRO A 1 84 ? -7.231 11.894 18.147 1.00 95.31 84 PRO A CA 1
ATOM 645 C C . PRO A 1 84 ? -5.695 11.958 18.116 1.00 95.31 84 PRO A C 1
ATOM 647 O O . PRO A 1 84 ? -5.129 13.017 18.367 1.00 95.31 84 PRO A O 1
ATOM 650 N N . HIS A 1 85 ? -5.027 10.847 17.796 1.00 95.88 85 HIS A N 1
ATOM 651 C CA . HIS A 1 85 ? -3.580 10.763 17.626 1.00 95.88 85 HIS A CA 1
ATOM 652 C C . HIS A 1 85 ? -3.113 10.973 16.182 1.00 95.88 85 HIS A C 1
ATOM 654 O O . HIS A 1 85 ? -1.950 10.710 15.907 1.00 95.88 85 HIS A O 1
ATOM 660 N N . ASN A 1 86 ? -3.969 11.412 15.250 1.00 94.81 86 ASN A N 1
ATOM 661 C CA . ASN A 1 86 ? -3.525 11.669 13.880 1.00 94.81 86 ASN A CA 1
ATOM 662 C C . ASN A 1 86 ? -2.422 12.756 13.820 1.00 94.81 86 ASN A C 1
ATOM 664 O O . ASN A 1 86 ? -2.558 13.796 14.473 1.00 94.81 86 ASN A O 1
ATOM 668 N N . PRO A 1 87 ? -1.353 12.547 13.021 1.00 96.00 87 PRO A N 1
ATOM 669 C CA . PRO A 1 87 ? -1.039 11.320 12.290 1.00 96.00 87 PRO A CA 1
ATOM 670 C C . PRO A 1 87 ? -0.622 10.208 13.257 1.00 96.00 87 PRO A C 1
ATOM 672 O O . PRO A 1 87 ? 0.252 10.391 14.103 1.00 96.00 87 PRO A O 1
ATOM 675 N N . VAL A 1 88 ? -1.223 9.033 13.098 1.00 97.25 88 VAL A N 1
ATOM 676 C CA . VAL A 1 88 ? -0.930 7.875 13.948 1.00 97.25 88 VAL A CA 1
ATOM 677 C C . VAL A 1 88 ? 0.470 7.308 13.719 1.00 97.25 88 VAL A C 1
ATOM 679 O O . VAL A 1 88 ? 1.010 6.615 14.578 1.00 97.25 88 VAL A O 1
ATOM 682 N N . VAL A 1 89 ? 1.058 7.613 12.562 1.00 97.50 89 VAL A N 1
ATOM 683 C CA . VAL A 1 89 ? 2.455 7.333 12.236 1.00 97.50 89 VAL A CA 1
ATOM 684 C C . VAL A 1 89 ? 3.015 8.529 11.487 1.00 97.50 89 VAL A C 1
ATOM 686 O O . VAL A 1 89 ? 2.450 8.930 10.473 1.00 97.50 89 VAL A O 1
ATOM 689 N N . GLN A 1 90 ? 4.128 9.081 11.958 1.00 96.25 90 GLN A N 1
ATOM 690 C CA . GLN A 1 90 ? 4.850 10.137 11.248 1.00 96.25 90 GLN A CA 1
ATOM 691 C C . GLN A 1 90 ? 5.822 9.558 10.216 1.00 96.25 90 GLN A C 1
ATOM 693 O O . GLN A 1 90 ? 6.420 8.512 10.458 1.00 96.25 90 GLN A O 1
ATOM 698 N N . GLY A 1 91 ? 6.050 10.304 9.131 1.00 95.44 91 GLY A N 1
ATOM 699 C CA . GLY A 1 91 ? 7.054 10.000 8.105 1.00 95.44 91 GLY A CA 1
ATOM 700 C C . GLY A 1 91 ? 8.429 9.588 8.663 1.00 95.44 91 GLY A C 1
ATOM 701 O O . GLY A 1 91 ? 9.125 10.412 9.256 1.00 95.44 91 GLY A O 1
ATOM 702 N N . GLY A 1 92 ? 8.845 8.341 8.431 1.00 96.75 92 GLY A N 1
ATOM 703 C CA . GLY A 1 92 ? 10.097 7.717 8.874 1.00 96.75 92 GLY A CA 1
ATOM 704 C C . GLY A 1 92 ? 10.026 6.979 10.220 1.00 96.75 92 GLY A C 1
ATOM 705 O O . GLY A 1 92 ? 10.994 6.315 10.608 1.00 96.75 92 GLY A O 1
ATOM 706 N N . GLN A 1 93 ? 8.917 7.066 10.958 1.00 97.56 93 GLN A N 1
ATOM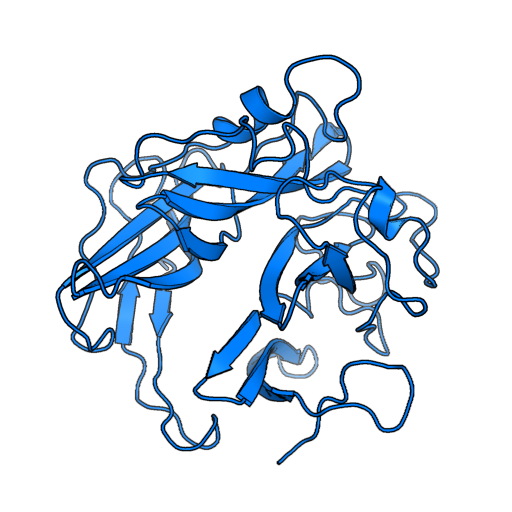 707 C CA . GLN A 1 93 ? 8.785 6.466 12.290 1.00 97.56 93 GLN A CA 1
ATOM 708 C C . GLN A 1 93 ? 8.882 4.934 12.263 1.00 97.56 93 GLN A C 1
ATOM 710 O O . GLN A 1 93 ? 9.492 4.340 13.156 1.00 97.56 93 GLN A O 1
ATOM 715 N N . LEU A 1 94 ? 8.285 4.276 11.268 1.00 98.50 94 LEU A N 1
ATOM 716 C CA . LEU A 1 94 ? 8.348 2.819 11.140 1.00 98.50 94 LEU A CA 1
ATOM 717 C C . LEU A 1 94 ? 9.606 2.407 10.385 1.00 98.50 94 LEU A C 1
ATOM 719 O O . LEU A 1 94 ? 10.294 1.474 10.805 1.00 98.50 94 LEU A O 1
ATOM 723 N N . TRP A 1 95 ? 9.955 3.138 9.325 1.00 98.25 95 TRP A N 1
ATOM 724 C CA . TRP A 1 95 ? 11.123 2.828 8.501 1.00 98.25 95 TRP A CA 1
ATOM 725 C C . TRP A 1 95 ? 12.446 2.912 9.259 1.00 98.25 95 TRP A C 1
ATOM 727 O O . TRP A 1 95 ? 13.277 2.016 9.121 1.00 98.25 95 TRP A O 1
ATOM 737 N N . SER A 1 96 ? 12.613 3.896 10.147 1.00 98.00 96 SER A N 1
ATOM 738 C CA . SER A 1 96 ? 13.805 3.997 11.004 1.00 98.00 96 SER A CA 1
ATOM 739 C C . SER A 1 96 ? 14.030 2.760 11.881 1.00 98.00 96 SER A C 1
ATOM 741 O O . SER A 1 96 ? 15.169 2.441 12.217 1.00 98.00 96 SER A O 1
ATOM 743 N N . ARG A 1 97 ? 12.960 2.031 12.224 1.00 98.25 97 ARG A N 1
ATOM 744 C CA . ARG A 1 97 ? 13.017 0.785 12.995 1.00 98.25 97 ARG A CA 1
ATOM 745 C C . ARG A 1 97 ? 13.195 -0.434 12.088 1.00 98.25 97 ARG A C 1
ATOM 747 O O . ARG A 1 97 ? 14.034 -1.276 12.397 1.00 98.25 97 ARG A O 1
ATOM 754 N N . ILE A 1 98 ? 12.470 -0.518 10.967 1.00 98.38 98 ILE A N 1
ATOM 755 C CA . ILE A 1 98 ? 12.592 -1.616 9.985 1.00 98.38 98 ILE A CA 1
ATOM 756 C C . ILE A 1 98 ? 14.016 -1.686 9.422 1.00 98.38 98 ILE A C 1
ATOM 758 O O . ILE A 1 98 ? 14.633 -2.751 9.412 1.00 98.38 98 ILE A O 1
ATOM 762 N N . CYS A 1 99 ? 14.563 -0.539 9.019 1.00 98.00 99 CYS A N 1
ATOM 763 C CA . CYS A 1 99 ? 15.889 -0.430 8.413 1.00 98.00 99 CYS A CA 1
ATOM 764 C C . CYS A 1 99 ? 17.020 -0.336 9.445 1.00 98.00 99 CYS A C 1
ATOM 766 O O . CYS A 1 99 ? 18.171 -0.099 9.079 1.00 98.00 99 CYS A O 1
ATOM 768 N N . SER A 1 100 ? 16.719 -0.515 10.737 1.00 96.50 100 SER A N 1
ATOM 769 C CA . SER A 1 100 ? 17.744 -0.522 11.778 1.00 96.50 100 SER A CA 1
ATOM 770 C C . SER A 1 100 ? 18.525 -1.838 11.769 1.00 96.50 100 SER A C 1
ATOM 772 O O . SER A 1 100 ? 17.957 -2.926 11.852 1.00 96.50 100 SER A O 1
ATOM 774 N N . GLY A 1 101 ? 19.852 -1.749 11.691 1.00 92.38 101 GLY A N 1
ATOM 775 C CA . GLY A 1 101 ? 20.750 -2.904 11.738 1.00 92.38 101 GLY A CA 1
ATOM 776 C C . GLY A 1 101 ? 21.360 -3.282 10.389 1.00 92.38 101 GLY A C 1
ATOM 777 O O . GLY A 1 101 ? 21.168 -2.618 9.374 1.00 92.38 101 GLY A O 1
ATOM 778 N N . THR A 1 102 ? 22.166 -4.340 10.396 1.00 93.88 102 THR A N 1
ATOM 779 C CA . THR A 1 102 ? 22.901 -4.810 9.219 1.00 93.88 102 THR A CA 1
ATOM 780 C C . THR A 1 102 ? 22.067 -5.783 8.387 1.00 93.88 102 THR A C 1
ATOM 782 O O . THR A 1 102 ? 21.240 -6.523 8.916 1.00 93.88 102 THR A O 1
ATOM 785 N N . GLY A 1 103 ? 22.295 -5.790 7.070 1.00 95.00 103 GLY A N 1
ATOM 786 C CA . GLY A 1 103 ? 21.665 -6.749 6.154 1.00 95.00 103 GLY A CA 1
ATOM 787 C C . GLY A 1 103 ? 20.183 -6.500 5.858 1.00 95.00 103 GLY A C 1
ATOM 788 O O . GLY A 1 103 ? 19.518 -7.419 5.393 1.00 95.00 103 GLY A O 1
ATOM 789 N N . LYS A 1 104 ? 19.669 -5.295 6.134 1.00 97.38 104 LYS A N 1
ATOM 790 C CA . LYS A 1 104 ? 18.305 -4.893 5.763 1.00 97.38 104 LYS A CA 1
ATOM 791 C C . LYS A 1 104 ? 18.209 -4.595 4.267 1.00 97.38 104 LYS A C 1
ATOM 793 O O . LYS A 1 104 ? 19.141 -4.045 3.681 1.00 97.38 104 LYS A O 1
ATOM 798 N N . HIS A 1 105 ? 17.055 -4.877 3.675 1.00 97.44 105 HIS A N 1
ATOM 799 C CA . HIS A 1 105 ? 16.722 -4.603 2.273 1.00 97.44 105 HIS A CA 1
ATOM 800 C C . HIS A 1 105 ? 16.042 -3.239 2.092 1.00 97.44 105 HIS A C 1
ATOM 802 O O . HIS A 1 105 ? 15.201 -3.037 1.216 1.00 97.44 105 HIS A O 1
ATOM 808 N N . CYS A 1 106 ? 16.419 -2.284 2.933 1.00 97.19 106 CYS A N 1
ATOM 809 C CA . CYS A 1 106 ? 16.019 -0.892 2.860 1.00 97.19 106 CYS A CA 1
ATOM 810 C C . CYS A 1 106 ? 17.145 -0.008 3.398 1.00 97.19 106 CYS A C 1
ATOM 812 O O . CYS A 1 106 ? 18.092 -0.477 4.033 1.00 97.19 106 CYS A O 1
ATOM 814 N N . THR A 1 107 ? 17.070 1.281 3.103 1.00 96.00 107 THR A N 1
ATOM 815 C CA . THR A 1 107 ? 18.071 2.270 3.492 1.00 96.00 107 THR A CA 1
ATOM 816 C C . THR A 1 107 ? 17.684 2.937 4.810 1.00 96.00 107 THR A C 1
ATOM 818 O O . THR A 1 107 ? 16.508 3.112 5.122 1.00 96.00 107 THR A O 1
ATOM 821 N N . SER A 1 108 ? 18.675 3.357 5.598 1.00 95.69 108 SER A N 1
ATOM 822 C CA . SER A 1 108 ? 18.438 4.049 6.875 1.00 95.69 108 SER A CA 1
ATOM 823 C C . SER A 1 108 ? 17.806 5.437 6.718 1.00 95.69 108 SER A C 1
ATOM 825 O O . SER A 1 108 ? 17.332 6.006 7.698 1.00 95.69 108 SER A O 1
ATOM 827 N N . THR A 1 109 ? 17.800 5.983 5.500 1.00 96.19 109 THR A N 1
ATOM 828 C CA . THR A 1 109 ? 17.190 7.270 5.147 1.00 96.19 109 THR A CA 1
ATOM 829 C C . THR A 1 109 ? 15.783 7.128 4.580 1.00 96.19 109 THR A C 1
ATOM 831 O O . THR A 1 109 ? 15.244 8.122 4.110 1.00 96.19 109 THR A O 1
ATOM 834 N N . MET A 1 110 ? 15.182 5.937 4.606 1.00 97.31 110 MET A N 1
ATOM 835 C CA . MET A 1 110 ? 13.827 5.722 4.104 1.00 97.31 110 MET A CA 1
ATOM 836 C C . MET A 1 110 ? 12.768 6.386 4.993 1.00 97.31 110 MET A C 1
ATOM 838 O O . MET A 1 110 ? 12.840 6.333 6.221 1.00 97.31 110 MET A O 1
ATOM 842 N N . TYR A 1 111 ? 11.790 7.026 4.357 1.00 95.75 111 TYR A N 1
ATOM 843 C CA . TYR A 1 111 ? 10.686 7.756 4.985 1.00 95.75 111 TYR A CA 1
ATOM 844 C C . TYR A 1 111 ? 9.384 7.544 4.190 1.00 95.75 111 TYR A C 1
ATOM 846 O O . TYR A 1 111 ? 9.326 6.639 3.368 1.00 95.75 111 TYR A O 1
ATOM 854 N N . ASP A 1 112 ? 8.354 8.360 4.432 1.00 93.19 112 ASP A N 1
ATOM 855 C CA . ASP A 1 112 ? 7.059 8.336 3.731 1.00 93.19 112 ASP A CA 1
ATOM 856 C C . ASP A 1 112 ? 6.305 7.009 3.892 1.00 93.19 112 ASP A C 1
ATOM 858 O O . ASP A 1 112 ? 6.108 6.264 2.936 1.00 93.19 112 ASP A O 1
ATOM 862 N N . GLU A 1 113 ? 5.839 6.714 5.109 1.00 95.81 113 GLU A N 1
ATOM 863 C CA . GLU A 1 113 ? 4.811 5.697 5.312 1.00 95.81 113 GLU A CA 1
ATOM 864 C C . GLU A 1 113 ? 3.538 6.136 4.587 1.00 95.81 113 GLU A C 1
ATOM 866 O O . GLU A 1 113 ? 2.770 6.968 5.075 1.00 95.81 113 GLU A O 1
ATOM 871 N N . GLY A 1 114 ? 3.330 5.580 3.397 1.00 93.88 114 GLY A N 1
ATOM 872 C CA . GLY A 1 114 ? 2.207 5.929 2.545 1.00 93.88 114 GLY A CA 1
ATOM 873 C C . GLY A 1 114 ? 1.570 4.726 1.862 1.00 93.88 114 GLY A C 1
ATOM 874 O O . GLY A 1 114 ? 1.969 3.578 2.067 1.00 93.88 114 GLY A O 1
ATOM 875 N N . THR A 1 115 ? 0.548 5.007 1.053 1.00 94.81 115 THR A N 1
ATOM 876 C CA . THR A 1 115 ? -0.319 4.022 0.377 1.00 94.81 115 THR A CA 1
ATOM 877 C C . THR A 1 115 ? -0.653 2.785 1.234 1.00 94.81 115 THR A C 1
ATOM 879 O O . THR A 1 115 ? -0.427 1.645 0.802 1.00 94.81 115 THR A O 1
ATOM 882 N N . PRO A 1 116 ? -1.138 2.975 2.477 1.00 97.44 116 PRO A N 1
ATOM 883 C CA . PRO A 1 116 ? -1.340 1.878 3.400 1.00 97.44 116 PRO A CA 1
ATOM 884 C C . PRO A 1 116 ? -2.422 0.896 2.943 1.00 97.44 116 PRO A C 1
ATOM 886 O O . PRO A 1 116 ? -3.381 1.254 2.251 1.00 97.44 116 PRO A O 1
ATOM 889 N N . GLU A 1 117 ? -2.299 -0.338 3.421 1.00 97.50 117 GLU A N 1
ATOM 890 C CA . GLU A 1 117 ? -3.342 -1.355 3.341 1.00 97.50 117 GLU A CA 1
ATOM 891 C C . GLU A 1 117 ? -3.449 -2.131 4.650 1.00 97.50 117 GLU A C 1
ATOM 893 O O . GLU A 1 117 ? -2.444 -2.645 5.133 1.00 97.50 117 GLU A O 1
ATOM 898 N N . ILE A 1 118 ? -4.662 -2.262 5.194 1.00 97.81 118 ILE A N 1
ATOM 899 C CA . ILE A 1 118 ? -4.958 -3.188 6.293 1.00 97.81 118 ILE A CA 1
ATOM 900 C C . ILE A 1 118 ? -5.292 -4.551 5.671 1.00 97.81 118 ILE A C 1
ATOM 902 O O . ILE A 1 118 ? -6.371 -4.728 5.113 1.00 97.81 118 ILE A O 1
ATOM 906 N N . ILE A 1 119 ? -4.372 -5.510 5.763 1.00 96.19 119 ILE A N 1
ATOM 907 C CA . ILE A 1 119 ? -4.479 -6.812 5.083 1.00 96.19 119 ILE A CA 1
ATOM 908 C C . ILE A 1 119 ? -5.458 -7.734 5.810 1.00 96.19 119 ILE A C 1
ATOM 910 O O . ILE A 1 119 ? -6.268 -8.427 5.199 1.00 96.19 119 ILE A O 1
ATOM 914 N N . GLN A 1 120 ? -5.329 -7.803 7.136 1.00 96.31 120 GLN A N 1
ATOM 915 C CA . GLN A 1 120 ? -6.105 -8.706 7.980 1.00 96.31 120 GLN A CA 1
ATOM 916 C C . GLN A 1 120 ? -6.037 -8.297 9.450 1.00 96.31 120 GLN A C 1
ATOM 918 O O . GLN A 1 120 ? -5.123 -7.578 9.866 1.00 96.31 120 GLN A O 1
ATOM 923 N N . LYS A 1 121 ? -6.960 -8.848 10.244 1.00 97.56 121 LYS A N 1
ATOM 924 C CA . LYS A 1 121 ? -6.922 -8.828 11.707 1.00 97.56 121 LYS A CA 1
ATOM 925 C C . LYS A 1 121 ? -6.851 -10.260 12.241 1.00 97.56 121 LYS A C 1
ATOM 927 O O . LYS A 1 121 ? -7.710 -11.073 11.916 1.00 97.56 121 LYS A O 1
ATOM 932 N N . VAL A 1 122 ? -5.843 -10.578 13.054 1.00 96.81 122 VAL A N 1
ATOM 933 C CA . VAL A 1 122 ? -5.665 -11.909 13.665 1.00 96.81 122 VAL A CA 1
ATOM 934 C C . VAL A 1 122 ? -5.271 -11.748 15.129 1.00 96.81 122 VAL A C 1
ATOM 936 O O . VAL A 1 122 ? -4.345 -11.006 15.444 1.00 96.81 122 VAL A O 1
ATOM 939 N N . ASN A 1 123 ? -5.962 -12.438 16.043 1.00 96.06 123 ASN A N 1
ATOM 940 C CA . ASN A 1 123 ? -5.705 -12.375 17.492 1.00 96.06 123 ASN A CA 1
ATOM 941 C C . ASN A 1 123 ? -5.677 -10.931 18.042 1.00 96.06 123 ASN A C 1
ATOM 943 O O . ASN A 1 123 ? -4.863 -10.585 18.908 1.00 96.06 123 ASN A O 1
ATOM 947 N N . GLY A 1 124 ? -6.547 -10.073 17.500 1.00 97.06 124 GLY A N 1
ATOM 948 C CA . GLY A 1 124 ? -6.647 -8.650 17.824 1.00 97.06 124 GLY A CA 1
ATOM 949 C C . GLY A 1 124 ? -5.536 -7.757 17.254 1.00 97.06 124 GLY A C 1
ATOM 950 O O . GLY A 1 124 ? -5.466 -6.598 17.647 1.00 97.06 124 GLY A O 1
ATOM 951 N N . TRP A 1 125 ? -4.664 -8.268 16.381 1.00 98.12 125 TRP A N 1
ATOM 952 C CA . TRP A 1 125 ? -3.654 -7.483 15.666 1.00 98.12 125 TRP A CA 1
ATOM 953 C C . TRP A 1 125 ? -4.090 -7.210 14.232 1.00 98.12 125 TRP A C 1
ATOM 955 O O . TRP A 1 125 ? -4.341 -8.153 13.486 1.00 98.12 125 TRP A O 1
ATOM 965 N N . PHE A 1 126 ? -4.113 -5.942 13.837 1.00 98.38 126 PHE A N 1
ATOM 966 C CA . PHE A 1 126 ? -4.226 -5.505 12.449 1.00 98.38 126 PHE A CA 1
ATOM 967 C C . PHE A 1 126 ? -2.848 -5.529 11.794 1.00 98.38 126 PHE A C 1
ATOM 969 O O . PHE A 1 126 ? -1.914 -4.940 12.333 1.00 98.38 126 PHE A O 1
ATOM 976 N N . PHE A 1 127 ? -2.725 -6.175 10.637 1.00 98.38 127 PHE A N 1
ATOM 977 C CA . PHE A 1 127 ? -1.507 -6.193 9.826 1.00 98.38 127 PHE A CA 1
ATOM 978 C C . PHE A 1 127 ? -1.631 -5.176 8.705 1.00 98.38 127 PHE A C 1
ATOM 980 O O . PHE A 1 127 ? -2.604 -5.203 7.951 1.00 98.38 127 PHE A O 1
ATOM 987 N N . ILE A 1 128 ? -0.650 -4.286 8.611 1.00 98.44 128 ILE A N 1
ATOM 988 C CA . ILE A 1 128 ? -0.695 -3.118 7.744 1.00 98.44 128 ILE A CA 1
ATOM 989 C C . ILE A 1 128 ? 0.560 -3.080 6.888 1.00 98.44 128 ILE A C 1
ATOM 991 O O . ILE A 1 128 ? 1.663 -3.067 7.432 1.00 98.44 128 ILE A O 1
ATOM 995 N N . THR A 1 129 ? 0.404 -3.004 5.568 1.00 98.31 129 THR A N 1
ATOM 996 C CA . THR A 1 129 ? 1.516 -2.652 4.674 1.00 98.31 129 THR A CA 1
ATOM 997 C C . THR A 1 129 ? 1.480 -1.187 4.303 1.00 98.31 129 THR A C 1
ATOM 999 O O . THR A 1 129 ? 0.436 -0.549 4.382 1.00 98.31 129 THR A O 1
ATOM 1002 N N . PHE A 1 130 ? 2.633 -0.657 3.918 1.00 98.19 130 PHE A N 1
ATOM 1003 C CA . PHE A 1 130 ? 2.831 0.729 3.504 1.00 98.19 130 PHE A CA 1
ATOM 1004 C C . PHE A 1 130 ? 4.103 0.809 2.661 1.00 98.19 130 PHE A C 1
ATOM 1006 O O . PHE A 1 130 ? 4.972 -0.061 2.765 1.00 98.19 130 PHE A O 1
ATOM 1013 N N . HIS A 1 131 ? 4.222 1.821 1.810 1.00 96.81 131 HIS A N 1
ATOM 1014 C CA . HIS A 1 131 ? 5.468 2.068 1.094 1.00 96.81 131 HIS A CA 1
ATOM 1015 C C . HIS A 1 131 ? 6.456 2.870 1.941 1.00 96.81 131 HIS A C 1
ATOM 1017 O O . HIS A 1 131 ? 6.133 3.364 3.022 1.00 96.81 131 HIS A O 1
ATOM 1023 N N . GLY A 1 132 ? 7.677 2.962 1.436 1.00 97.25 132 GLY A N 1
ATOM 1024 C CA . GLY A 1 132 ? 8.708 3.876 1.880 1.00 97.25 132 GLY A CA 1
ATOM 1025 C C . GLY A 1 132 ? 9.456 4.436 0.690 1.00 97.25 132 GLY A C 1
ATOM 1026 O O . GLY A 1 132 ? 9.615 3.762 -0.331 1.00 97.25 132 GLY A O 1
ATOM 1027 N N . TRP A 1 133 ? 9.923 5.666 0.838 1.00 96.69 133 TRP A N 1
ATOM 1028 C CA . TRP A 1 133 ? 10.681 6.391 -0.158 1.00 96.69 133 TRP A CA 1
ATOM 1029 C C . TRP A 1 133 ? 11.989 6.915 0.418 1.00 96.69 133 TRP A C 1
ATOM 1031 O O . TRP A 1 133 ? 12.049 7.470 1.512 1.00 96.69 133 TRP A O 1
ATOM 1041 N N . ASP A 1 134 ? 13.053 6.756 -0.352 1.00 96.06 134 ASP A N 1
ATOM 1042 C CA . ASP A 1 134 ? 14.368 7.304 -0.086 1.00 96.06 134 ASP A CA 1
ATOM 1043 C C . ASP A 1 134 ? 14.836 8.072 -1.319 1.00 96.06 134 ASP A C 1
ATOM 1045 O O . ASP A 1 134 ? 15.606 7.579 -2.146 1.00 96.06 134 ASP A O 1
ATOM 1049 N N . GLY A 1 135 ? 14.327 9.299 -1.446 1.00 93.44 135 GLY A N 1
ATOM 1050 C CA . GLY A 1 135 ? 14.676 10.211 -2.536 1.00 93.44 135 GLY A CA 1
ATOM 1051 C C . GLY A 1 135 ? 16.185 10.364 -2.787 1.00 93.44 135 GLY A C 1
ATOM 1052 O O . GLY A 1 135 ? 16.586 10.270 -3.945 1.00 93.44 135 GLY A O 1
ATOM 1053 N N . PRO A 1 136 ? 17.036 10.551 -1.755 1.00 93.75 136 PRO A N 1
ATOM 1054 C CA . PRO A 1 136 ? 18.487 10.652 -1.929 1.00 93.75 136 PRO A CA 1
ATOM 1055 C C . PRO A 1 136 ? 19.149 9.470 -2.647 1.00 93.75 136 PRO A C 1
ATOM 1057 O O . PRO A 1 136 ? 20.011 9.694 -3.493 1.00 93.75 136 PRO A O 1
ATOM 1060 N N . ASN A 1 137 ? 18.754 8.229 -2.339 1.00 94.56 137 ASN A N 1
ATOM 1061 C CA . ASN A 1 137 ? 19.309 7.036 -2.997 1.00 94.56 137 ASN A CA 1
ATOM 1062 C C . ASN A 1 137 ? 18.430 6.517 -4.140 1.00 94.56 137 ASN A C 1
ATOM 1064 O O . ASN A 1 137 ? 18.773 5.517 -4.774 1.00 94.56 137 ASN A O 1
ATOM 1068 N N . ASN A 1 138 ? 17.309 7.191 -4.408 1.00 94.88 138 ASN A N 1
ATOM 1069 C CA . ASN A 1 138 ? 16.322 6.808 -5.404 1.00 94.88 138 ASN A CA 1
ATOM 1070 C C . ASN A 1 138 ? 15.834 5.360 -5.207 1.00 94.88 138 ASN A C 1
ATOM 1072 O O . ASN A 1 138 ? 15.838 4.546 -6.135 1.00 94.88 138 ASN A O 1
ATOM 1076 N N . LYS A 1 139 ? 15.479 5.028 -3.960 1.00 96.94 139 LYS A N 1
ATOM 1077 C CA . LYS A 1 139 ? 15.025 3.696 -3.545 1.00 96.94 139 LYS A CA 1
ATOM 1078 C C . LYS A 1 139 ? 13.647 3.752 -2.911 1.00 96.94 139 LYS A C 1
ATOM 1080 O O . LYS A 1 139 ? 13.321 4.687 -2.192 1.00 96.94 139 LYS A O 1
ATOM 1085 N N . ALA A 1 140 ? 12.867 2.712 -3.154 1.00 97.62 140 ALA A N 1
ATOM 1086 C CA . ALA A 1 140 ? 11.569 2.479 -2.554 1.00 97.62 140 ALA A CA 1
ATOM 1087 C C . ALA A 1 140 ? 11.511 1.070 -1.956 1.00 97.62 140 ALA A C 1
ATOM 1089 O O . ALA A 1 140 ? 12.248 0.168 -2.369 1.00 97.62 140 ALA A O 1
ATOM 1090 N N . ALA A 1 141 ? 10.619 0.866 -0.998 1.00 98.19 141 ALA A N 1
ATOM 1091 C CA . ALA A 1 141 ? 10.339 -0.450 -0.444 1.00 98.19 141 ALA A CA 1
ATOM 1092 C C . ALA A 1 141 ? 8.894 -0.536 0.050 1.00 98.19 141 ALA A C 1
ATOM 1094 O O . ALA A 1 141 ? 8.271 0.477 0.354 1.00 98.19 141 ALA A O 1
ATOM 1095 N N . ARG A 1 142 ? 8.378 -1.759 0.186 1.00 98.38 142 ARG A N 1
ATOM 1096 C CA . ARG A 1 142 ? 7.136 -2.034 0.918 1.00 98.38 142 ARG A CA 1
ATOM 1097 C C . ARG A 1 142 ? 7.488 -2.569 2.296 1.00 98.38 142 ARG A C 1
ATOM 1099 O O . ARG A 1 142 ? 8.257 -3.522 2.412 1.00 98.38 142 ARG A O 1
ATOM 1106 N N . GLY A 1 143 ? 6.938 -1.954 3.328 1.00 98.19 143 GLY A N 1
ATOM 1107 C CA . GLY A 1 143 ? 7.048 -2.378 4.715 1.00 98.19 143 GLY A CA 1
ATOM 1108 C C . GLY A 1 143 ? 5.775 -3.070 5.182 1.00 98.19 143 GLY A C 1
ATOM 1109 O O . GLY A 1 143 ? 4.733 -3.021 4.523 1.00 98.19 143 GLY A O 1
ATOM 1110 N N . ILE A 1 144 ? 5.870 -3.706 6.345 1.00 98.56 144 ILE A N 1
ATOM 1111 C CA . ILE A 1 144 ? 4.724 -4.219 7.085 1.00 98.56 144 ILE A CA 1
ATOM 1112 C C . ILE A 1 144 ? 4.919 -3.938 8.574 1.00 98.56 144 ILE A C 1
ATOM 1114 O O . ILE A 1 144 ? 6.020 -4.059 9.112 1.00 98.56 144 ILE A O 1
ATOM 1118 N N . ALA A 1 145 ? 3.836 -3.560 9.237 1.00 98.50 145 ALA A N 1
ATOM 1119 C CA . ALA A 1 145 ? 3.752 -3.419 10.679 1.00 98.50 145 ALA A CA 1
ATOM 1120 C C . ALA A 1 145 ? 2.450 -4.046 11.172 1.00 98.50 145 ALA A C 1
ATOM 1122 O O . ALA A 1 145 ? 1.544 -4.339 10.388 1.00 98.50 145 ALA A O 1
ATOM 1123 N N . ARG A 1 146 ? 2.328 -4.215 12.485 1.00 98.31 146 ARG A N 1
ATOM 1124 C CA . ARG A 1 146 ? 1.048 -4.553 13.109 1.00 98.31 146 ARG A CA 1
ATOM 1125 C C . ARG A 1 146 ? 0.721 -3.630 14.268 1.00 98.31 146 ARG A C 1
ATOM 1127 O O . ARG A 1 146 ? 1.617 -3.097 14.917 1.00 98.31 146 ARG A O 1
ATOM 1134 N N . THR A 1 147 ? -0.563 -3.481 14.550 1.00 98.62 147 THR A N 1
ATOM 1135 C CA . THR A 1 147 ? -1.080 -2.654 15.648 1.00 98.62 147 THR A CA 1
ATOM 1136 C C . THR A 1 147 ? -2.347 -3.268 16.237 1.00 98.62 147 THR A C 1
ATOM 1138 O O . THR A 1 147 ? -3.033 -4.035 15.563 1.00 98.62 147 THR A O 1
ATOM 1141 N N . ARG A 1 148 ? -2.665 -2.961 17.498 1.00 98.06 148 ARG A N 1
ATOM 1142 C CA . ARG A 1 148 ? -3.961 -3.311 18.114 1.00 98.06 148 ARG A CA 1
ATOM 1143 C C . ARG A 1 148 ? -4.926 -2.130 18.171 1.00 98.06 148 ARG A C 1
ATOM 1145 O O . ARG A 1 148 ? -6.128 -2.336 18.270 1.00 98.06 148 ARG A O 1
ATOM 1152 N N . ASP A 1 149 ? -4.393 -0.914 18.146 1.00 97.75 149 ASP A N 1
ATOM 1153 C CA . ASP A 1 149 ? -5.098 0.321 18.500 1.00 97.75 149 ASP A CA 1
ATOM 1154 C C . ASP A 1 149 ? -4.898 1.447 17.474 1.00 97.75 149 ASP A C 1
ATOM 1156 O O . ASP A 1 149 ? -5.420 2.546 17.651 1.00 97.75 149 ASP A O 1
ATOM 1160 N N . PHE A 1 150 ? -4.153 1.174 16.399 1.00 98.31 150 PHE A N 1
ATOM 1161 C CA . PHE A 1 150 ? -3.716 2.148 15.403 1.00 98.31 150 PHE A CA 1
ATOM 1162 C C . PHE A 1 150 ? -2.873 3.286 15.975 1.00 98.31 150 PHE A C 1
ATOM 1164 O O . PHE A 1 150 ? -2.757 4.304 15.316 1.00 98.31 150 PHE A O 1
ATOM 1171 N N . VAL A 1 151 ? -2.260 3.138 17.150 1.00 97.88 151 VAL A N 1
ATOM 1172 C CA . VAL A 1 151 ? -1.368 4.143 17.760 1.00 97.88 151 VAL A CA 1
ATOM 1173 C C . VAL A 1 151 ? 0.005 3.534 18.030 1.00 97.88 151 VAL A C 1
ATOM 1175 O O . VAL A 1 151 ? 1.035 4.132 17.729 1.00 97.88 151 VAL A O 1
ATOM 1178 N N . ASN A 1 152 ? 0.027 2.309 18.550 1.00 98.25 152 ASN A N 1
ATOM 1179 C CA . ASN A 1 152 ? 1.237 1.575 18.877 1.00 98.25 152 ASN A CA 1
ATOM 1180 C C . ASN A 1 152 ? 1.500 0.506 17.813 1.00 98.25 152 ASN A C 1
ATOM 1182 O O . ASN A 1 152 ? 0.651 -0.352 17.557 1.00 98.25 152 ASN A O 1
ATOM 1186 N N . TYR A 1 153 ? 2.682 0.559 17.194 1.00 98.50 153 TYR A N 1
ATOM 1187 C CA . TYR A 1 153 ? 3.045 -0.298 16.064 1.00 98.50 153 TYR A CA 1
ATOM 1188 C C . TYR A 1 153 ? 4.278 -1.155 16.355 1.00 98.50 153 TYR A C 1
ATOM 1190 O O . TYR A 1 153 ? 5.332 -0.650 16.765 1.00 98.50 153 TYR A O 1
ATOM 1198 N N . ASP A 1 154 ? 4.171 -2.440 16.032 1.00 98.56 154 ASP A N 1
ATOM 1199 C CA . ASP A 1 154 ? 5.281 -3.385 15.975 1.00 98.56 154 ASP A CA 1
ATOM 1200 C C . ASP A 1 154 ? 5.759 -3.529 14.529 1.00 98.56 154 ASP A C 1
ATOM 1202 O O . ASP A 1 154 ? 4.951 -3.730 13.624 1.00 98.56 154 ASP A O 1
ATOM 1206 N N . VAL A 1 155 ? 7.077 -3.476 14.320 1.00 98.06 155 VAL A N 1
ATOM 1207 C CA . VAL A 1 155 ? 7.720 -3.715 13.009 1.00 98.06 155 VAL A CA 1
ATOM 1208 C C . VAL A 1 155 ? 8.630 -4.952 13.001 1.00 98.06 155 VAL A C 1
ATOM 1210 O O . VAL A 1 155 ? 9.285 -5.258 12.009 1.00 98.06 155 VAL A O 1
ATOM 1213 N N . ALA A 1 156 ? 8.697 -5.659 14.128 1.00 95.69 156 ALA A N 1
ATOM 1214 C CA . ALA A 1 156 ? 9.476 -6.874 14.315 1.00 95.69 156 ALA A CA 1
ATOM 1215 C C . ALA A 1 156 ? 8.722 -7.824 15.257 1.00 95.69 156 ALA A C 1
ATOM 1217 O O . ALA A 1 156 ? 7.927 -7.383 16.086 1.00 95.69 156 ALA A O 1
ATOM 1218 N N . GLY A 1 157 ? 8.968 -9.124 15.123 1.00 92.44 157 GLY A N 1
ATOM 1219 C CA . GLY A 1 157 ? 8.249 -10.173 15.844 1.00 92.44 157 GLY A CA 1
ATOM 1220 C C . GLY A 1 157 ? 8.185 -11.457 15.019 1.00 92.44 157 GLY A C 1
ATOM 1221 O O . GLY A 1 157 ? 8.648 -11.480 13.886 1.00 92.44 157 GLY A O 1
ATOM 1222 N N . TYR A 1 158 ? 7.623 -12.526 15.585 1.00 87.12 158 TYR A N 1
ATOM 1223 C CA . TYR A 1 158 ? 7.566 -13.853 14.948 1.00 87.12 158 TYR A CA 1
ATOM 1224 C C . TYR A 1 158 ? 6.842 -13.870 13.585 1.00 87.12 158 TYR A C 1
ATOM 1226 O O . TYR A 1 158 ? 7.166 -14.651 12.700 1.00 87.12 158 TYR A O 1
ATOM 1234 N N . ASP A 1 159 ? 5.858 -12.999 13.423 1.00 94.56 159 ASP A N 1
ATOM 1235 C CA . ASP A 1 159 ? 4.940 -12.875 12.291 1.00 94.56 159 ASP A CA 1
ATOM 1236 C C . ASP A 1 159 ? 5.249 -11.669 11.388 1.00 94.56 159 ASP A C 1
ATOM 1238 O O . ASP A 1 159 ? 4.455 -11.338 10.508 1.00 94.56 159 ASP A O 1
ATOM 1242 N N . LEU A 1 160 ? 6.398 -11.019 11.595 1.00 97.81 160 LEU A N 1
ATOM 1243 C CA . LEU A 1 160 ? 6.875 -9.887 10.808 1.00 97.81 160 LEU A CA 1
ATOM 1244 C C . LEU A 1 160 ? 8.278 -10.187 10.264 1.00 97.81 160 LEU A C 1
ATOM 1246 O O . LEU A 1 160 ? 9.063 -10.857 10.933 1.00 97.81 160 LEU A O 1
ATOM 1250 N N . PRO A 1 161 ? 8.637 -9.665 9.082 1.00 97.12 161 PRO A N 1
ATOM 1251 C CA . PRO A 1 161 ? 9.903 -9.988 8.427 1.00 97.12 161 PRO A CA 1
ATOM 1252 C C . PRO A 1 161 ? 11.127 -9.422 9.150 1.00 97.12 161 PRO A C 1
ATOM 1254 O O . PRO A 1 161 ? 12.248 -9.839 8.867 1.00 97.12 161 PRO A O 1
ATOM 1257 N N . ASN A 1 162 ? 10.928 -8.462 10.067 1.00 96.25 162 ASN A N 1
ATOM 1258 C CA . ASN A 1 162 ? 12.010 -7.657 10.634 1.00 96.25 162 ASN A CA 1
ATOM 1259 C C . ASN A 1 162 ? 12.895 -7.078 9.509 1.00 96.25 162 ASN A C 1
ATOM 1261 O O . ASN A 1 162 ? 14.116 -7.062 9.620 1.00 96.25 162 ASN A O 1
ATOM 1265 N N . ASP A 1 163 ? 12.292 -6.684 8.389 1.00 98.19 163 ASP A N 1
ATOM 1266 C CA . ASP A 1 163 ? 12.951 -6.191 7.178 1.00 98.19 163 ASP A CA 1
ATOM 1267 C C . ASP A 1 163 ? 11.892 -5.578 6.242 1.00 98.19 163 ASP A C 1
ATOM 1269 O O . ASP A 1 163 ? 10.695 -5.616 6.539 1.00 98.19 163 ASP A O 1
ATOM 1273 N N . ALA A 1 164 ? 12.307 -5.034 5.100 1.00 98.19 164 ALA A N 1
ATOM 1274 C CA . ALA A 1 164 ? 11.390 -4.731 4.013 1.00 98.19 164 ALA A CA 1
ATOM 1275 C C . ALA A 1 164 ? 10.715 -6.015 3.503 1.00 98.19 164 ALA A C 1
ATOM 1277 O O . ALA A 1 164 ? 11.357 -7.050 3.313 1.00 98.19 164 ALA A O 1
ATOM 1278 N N . LEU A 1 165 ? 9.415 -5.922 3.237 1.00 98.00 165 LEU A N 1
ATOM 1279 C CA . LEU A 1 165 ? 8.625 -6.984 2.624 1.00 98.00 165 LEU A CA 1
ATOM 1280 C C . LEU A 1 165 ? 8.915 -7.094 1.120 1.00 98.00 165 LEU A C 1
ATOM 1282 O O . LEU A 1 165 ? 8.907 -8.188 0.569 1.00 98.00 165 LEU A O 1
ATOM 1286 N N . PHE A 1 166 ? 9.198 -5.964 0.468 1.00 98.56 166 PHE A N 1
ATOM 1287 C CA . PHE A 1 166 ? 9.565 -5.883 -0.946 1.00 98.56 166 PHE A CA 1
ATOM 1288 C C . PHE A 1 166 ? 10.541 -4.727 -1.175 1.00 98.56 166 PHE A C 1
ATOM 1290 O O . PHE A 1 166 ? 10.371 -3.658 -0.587 1.00 98.56 166 PHE A O 1
ATOM 1297 N N . SER A 1 167 ? 11.527 -4.899 -2.053 1.00 98.25 167 SER A N 1
ATOM 1298 C CA . SER A 1 167 ? 12.497 -3.859 -2.419 1.00 98.25 167 SER A CA 1
ATOM 1299 C C . SER A 1 167 ? 12.925 -3.971 -3.887 1.00 98.25 167 SER A C 1
ATOM 1301 O O . SER A 1 167 ? 12.455 -4.832 -4.628 1.00 98.25 167 SER A O 1
ATOM 1303 N N . SER A 1 168 ? 13.873 -3.129 -4.321 1.00 97.25 168 SER A N 1
ATOM 1304 C CA . SER A 1 168 ? 14.467 -3.254 -5.664 1.00 97.25 168 SER A CA 1
ATOM 1305 C C . SER A 1 168 ? 15.066 -4.642 -5.956 1.00 97.25 168 SER A C 1
ATOM 1307 O O . SER A 1 168 ? 15.127 -5.041 -7.118 1.00 97.25 168 SER A O 1
ATOM 1309 N N . LEU A 1 169 ? 15.468 -5.396 -4.922 1.00 96.88 169 LEU A N 1
ATOM 1310 C CA . LEU A 1 169 ? 15.959 -6.769 -5.069 1.00 96.88 169 LEU A CA 1
ATOM 1311 C C . LEU A 1 169 ? 14.934 -7.671 -5.775 1.00 96.88 169 LEU A C 1
ATOM 1313 O O . LEU A 1 169 ? 15.313 -8.480 -6.618 1.00 96.88 169 LEU A O 1
ATOM 1317 N N . ASP A 1 170 ? 13.649 -7.495 -5.470 1.00 97.88 170 ASP A N 1
ATOM 1318 C CA . ASP A 1 170 ? 12.573 -8.360 -5.952 1.00 97.88 170 ASP A CA 1
ATOM 1319 C C . ASP A 1 170 ? 12.194 -8.093 -7.415 1.00 97.88 170 ASP A C 1
ATOM 1321 O O . ASP A 1 170 ? 11.871 -9.023 -8.150 1.00 97.88 170 ASP A O 1
ATOM 1325 N N . CYS A 1 171 ? 12.239 -6.832 -7.857 1.00 97.56 171 CYS A N 1
ATOM 1326 C CA . CYS A 1 171 ? 11.806 -6.434 -9.202 1.00 97.56 171 CYS A CA 1
ATOM 1327 C C . CYS A 1 171 ? 12.925 -6.345 -10.240 1.00 97.56 171 CYS A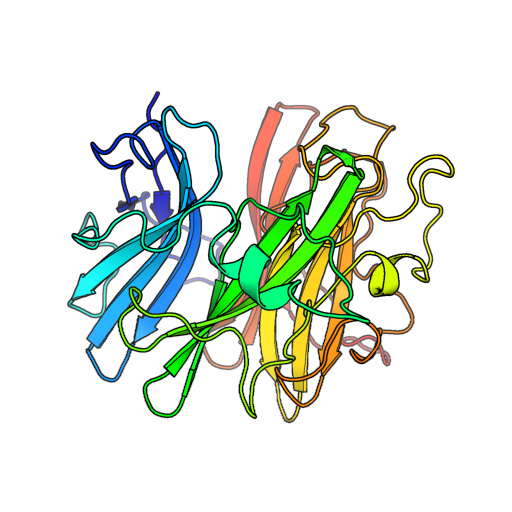 C 1
ATOM 1329 O O . CYS A 1 171 ? 12.648 -6.403 -11.439 1.00 97.56 171 CYS A O 1
ATOM 1331 N N . ASN A 1 172 ? 14.194 -6.239 -9.834 1.00 95.81 172 ASN A N 1
ATOM 1332 C CA . ASN A 1 172 ? 15.300 -6.134 -10.793 1.00 95.81 172 ASN A CA 1
ATOM 1333 C C . ASN A 1 172 ? 15.394 -7.340 -11.744 1.00 95.81 172 ASN A C 1
ATOM 1335 O O . ASN A 1 172 ? 15.845 -7.181 -12.875 1.00 95.81 172 ASN A O 1
ATOM 1339 N N . GLY A 1 173 ? 14.944 -8.521 -11.306 1.00 93.50 173 GLY A N 1
ATOM 1340 C CA . GLY A 1 173 ? 14.917 -9.744 -12.114 1.00 93.50 173 GLY A CA 1
ATOM 1341 C C . GLY A 1 173 ? 13.662 -9.938 -12.970 1.00 93.50 173 GLY A C 1
ATOM 1342 O O . GLY A 1 173 ? 13.540 -10.970 -13.627 1.00 93.50 173 GLY A O 1
ATOM 1343 N N . TRP A 1 174 ? 12.707 -9.004 -12.953 1.00 96.06 174 TRP A N 1
ATOM 1344 C CA . TRP A 1 174 ? 11.484 -9.129 -13.747 1.00 96.06 174 TRP A CA 1
ATOM 1345 C C . TRP A 1 174 ? 11.765 -9.043 -15.251 1.00 96.06 174 TRP A C 1
ATOM 1347 O O . TRP A 1 174 ? 12.700 -8.377 -15.694 1.00 96.06 174 TRP A O 1
ATOM 1357 N N . ASN A 1 175 ? 10.920 -9.695 -16.051 1.00 93.56 175 ASN A N 1
ATOM 1358 C CA . ASN A 1 175 ? 11.018 -9.773 -17.506 1.00 93.56 175 ASN A CA 1
ATOM 1359 C C . ASN A 1 175 ? 10.574 -8.462 -18.185 1.00 93.56 175 ASN A C 1
ATOM 1361 O O . ASN A 1 175 ? 9.568 -8.382 -18.897 1.00 93.56 175 ASN A O 1
ATOM 1365 N N . ILE A 1 176 ? 11.325 -7.396 -17.930 1.00 91.81 176 ILE A N 1
ATOM 1366 C CA . ILE A 1 176 ? 11.131 -6.076 -18.512 1.00 91.81 176 ILE A CA 1
ATOM 1367 C C . ILE A 1 176 ? 12.476 -5.370 -18.675 1.00 91.81 176 ILE A C 1
ATOM 1369 O O . ILE A 1 176 ? 13.396 -5.524 -17.878 1.00 91.81 176 ILE A O 1
ATOM 1373 N N . THR A 1 177 ? 12.592 -4.561 -19.723 1.00 93.06 177 THR A N 1
ATOM 1374 C CA . THR A 1 177 ? 13.742 -3.676 -19.897 1.00 93.06 177 THR A CA 1
ATOM 1375 C C . THR A 1 177 ? 13.561 -2.442 -19.023 1.00 93.06 177 THR A C 1
ATOM 1377 O O . THR A 1 177 ? 12.857 -1.500 -19.401 1.00 93.06 177 THR A O 1
ATOM 1380 N N . TRP A 1 178 ? 14.189 -2.466 -17.852 1.00 95.19 178 TRP A N 1
ATOM 1381 C CA . TRP A 1 178 ? 14.285 -1.310 -16.968 1.00 95.19 178 TRP A CA 1
ATOM 1382 C C . TRP A 1 178 ? 15.134 -0.192 -17.581 1.00 95.19 178 TRP A C 1
ATOM 1384 O O . TRP A 1 178 ? 16.001 -0.431 -18.426 1.00 95.19 178 TRP A O 1
ATOM 1394 N N . ASN A 1 179 ? 14.912 1.038 -17.125 1.00 91.88 179 ASN A N 1
ATOM 1395 C CA . ASN A 1 179 ? 15.796 2.160 -17.395 1.00 91.88 179 ASN A CA 1
ATOM 1396 C C . ASN A 1 179 ? 17.212 1.829 -16.881 1.00 91.88 179 ASN A C 1
ATOM 1398 O O . ASN A 1 179 ? 17.388 1.620 -15.679 1.00 91.88 179 ASN A O 1
ATOM 1402 N N . PRO A 1 180 ? 18.242 1.807 -17.746 1.00 91.31 180 PRO A N 1
ATOM 1403 C CA . PRO A 1 180 ? 19.584 1.376 -17.358 1.00 91.31 180 PRO A CA 1
ATOM 1404 C C . PRO A 1 180 ? 20.271 2.324 -16.363 1.00 91.31 180 PRO A C 1
ATOM 1406 O O . PRO A 1 180 ? 21.277 1.946 -15.771 1.00 91.31 180 PRO A O 1
ATOM 1409 N N . LYS A 1 181 ? 19.761 3.551 -16.178 1.00 89.81 181 LYS A N 1
ATOM 1410 C CA . LYS A 1 181 ? 20.329 4.532 -15.239 1.00 89.81 181 LYS A CA 1
ATOM 1411 C C . LYS A 1 181 ? 19.866 4.326 -13.797 1.00 89.81 181 LYS A C 1
ATOM 1413 O O . LYS A 1 181 ? 20.589 4.698 -12.882 1.00 89.81 181 LYS A O 1
ATOM 1418 N N . SER A 1 182 ? 18.667 3.786 -13.598 1.00 92.00 182 SER A N 1
ATOM 1419 C CA . SER A 1 182 ? 18.025 3.677 -12.280 1.00 92.00 182 SER A CA 1
ATOM 1420 C C . SER A 1 182 ? 17.704 2.239 -11.881 1.00 92.00 182 SER A C 1
ATOM 1422 O O . SER A 1 182 ? 17.703 1.941 -10.687 1.00 92.00 182 SER A O 1
ATOM 1424 N N . LEU A 1 183 ? 17.487 1.352 -12.862 1.00 95.25 183 LEU A N 1
ATOM 1425 C CA . LEU A 1 183 ? 16.888 0.028 -12.676 1.00 95.25 183 LEU A CA 1
ATOM 1426 C C . LEU A 1 183 ? 15.531 0.137 -11.955 1.00 95.25 183 LEU A C 1
ATOM 1428 O O . LEU A 1 183 ? 14.943 1.220 -11.895 1.00 95.25 183 LEU A O 1
ATOM 1432 N N . CYS A 1 184 ? 15.011 -0.970 -11.427 1.00 96.94 184 CYS A N 1
ATOM 1433 C CA . CYS A 1 184 ? 13.850 -0.888 -10.554 1.00 96.94 184 CYS A CA 1
ATOM 1434 C C . CYS A 1 184 ? 14.221 -0.135 -9.267 1.00 96.94 184 CYS A C 1
ATOM 1436 O O . CYS A 1 184 ? 15.219 -0.459 -8.608 1.00 96.94 184 CYS A O 1
ATOM 1438 N N . VAL A 1 185 ? 13.409 0.850 -8.874 1.00 97.06 185 VAL A N 1
ATOM 1439 C CA . VAL A 1 185 ? 13.651 1.597 -7.628 1.00 97.06 185 VAL A CA 1
ATOM 1440 C C . VAL A 1 185 ? 13.114 0.864 -6.399 1.00 97.06 185 VAL A C 1
ATOM 1442 O O . VAL A 1 185 ? 13.611 1.092 -5.299 1.00 97.06 185 VAL A O 1
ATOM 1445 N N . GLY A 1 186 ? 12.173 -0.065 -6.581 1.00 97.31 186 GLY A N 1
ATOM 1446 C CA . GLY A 1 186 ? 11.497 -0.817 -5.525 1.00 97.31 186 GLY A CA 1
ATOM 1447 C C . GLY A 1 186 ? 9.984 -0.689 -5.633 1.00 97.31 186 GLY A C 1
ATOM 1448 O O . GLY A 1 186 ? 9.476 -0.466 -6.727 1.00 97.31 186 GLY A O 1
ATOM 1449 N N . GLY A 1 187 ? 9.271 -0.874 -4.521 1.00 95.12 187 GLY A N 1
ATOM 1450 C CA . GLY A 1 187 ? 7.808 -0.963 -4.523 1.00 95.12 187 GLY A CA 1
ATOM 1451 C C . GLY A 1 187 ? 7.108 0.230 -3.885 1.00 95.12 187 GLY A C 1
ATOM 1452 O O . GLY A 1 187 ? 7.596 0.760 -2.888 1.00 95.12 187 GLY A O 1
ATOM 1453 N N . GLY A 1 188 ? 5.969 0.616 -4.457 1.00 94.44 188 GLY A N 1
ATOM 1454 C CA . GLY A 1 188 ? 5.096 1.683 -3.965 1.00 94.44 188 GLY A CA 1
ATOM 1455 C C . GLY A 1 188 ? 3.810 1.148 -3.336 1.00 94.44 188 GLY A C 1
ATOM 1456 O O . GLY A 1 188 ? 3.831 0.427 -2.334 1.00 94.44 188 GLY A O 1
ATOM 1457 N N . GLU A 1 189 ? 2.673 1.518 -3.918 1.00 94.56 189 GLU A N 1
ATOM 1458 C CA . GLU A 1 189 ? 1.371 0.903 -3.666 1.00 94.56 189 GLU A CA 1
ATOM 1459 C C . GLU A 1 189 ? 1.416 -0.619 -3.865 1.00 94.56 189 GLU A C 1
ATOM 1461 O O . GLU A 1 189 ? 2.013 -1.155 -4.805 1.00 94.56 189 GLU A O 1
ATOM 1466 N N . GLY A 1 190 ? 0.792 -1.324 -2.928 1.00 95.31 190 GLY A N 1
ATOM 1467 C CA . GLY A 1 190 ? 0.594 -2.752 -3.024 1.00 95.31 190 GLY A CA 1
ATOM 1468 C C . GLY A 1 190 ? -0.700 -3.152 -2.341 1.00 95.31 190 GLY A C 1
ATOM 1469 O O . GLY A 1 190 ? -1.130 -2.516 -1.375 1.00 95.31 190 GLY A O 1
ATOM 1470 N N . SER A 1 191 ? -1.280 -4.238 -2.837 1.00 96.12 191 SER A N 1
ATOM 1471 C CA . SER A 1 191 ? -2.440 -4.885 -2.243 1.00 96.12 191 SER A CA 1
ATOM 1472 C C . SER A 1 191 ? -2.225 -6.378 -2.065 1.00 96.12 191 SER A C 1
ATOM 1474 O O . SER A 1 191 ? -1.566 -7.033 -2.881 1.00 96.12 191 SER A O 1
ATOM 1476 N N . MET A 1 192 ? -2.770 -6.926 -0.984 1.00 96.50 192 MET A N 1
ATOM 1477 C CA . MET A 1 192 ? -2.646 -8.334 -0.645 1.00 96.50 192 MET A CA 1
ATOM 1478 C C . MET A 1 192 ? -3.987 -9.012 -0.439 1.00 96.50 192 MET A C 1
ATOM 1480 O O . MET A 1 192 ? -4.896 -8.490 0.198 1.00 96.50 192 MET A O 1
ATOM 1484 N N . VAL A 1 193 ? -4.060 -10.264 -0.883 1.00 94.81 193 VAL A N 1
ATOM 1485 C CA . VAL A 1 193 ? -5.166 -11.157 -0.552 1.00 94.81 193 VAL A CA 1
ATOM 1486 C C . VAL A 1 193 ? -4.638 -12.525 -0.143 1.00 94.81 193 VAL A C 1
ATOM 1488 O O . VAL A 1 193 ? -3.663 -13.027 -0.705 1.00 94.81 193 VAL A O 1
ATOM 1491 N N . LYS A 1 194 ? -5.285 -13.153 0.838 1.00 93.00 194 LYS A N 1
ATOM 1492 C CA . LYS A 1 194 ? -5.011 -14.545 1.198 1.00 93.00 194 LYS A CA 1
ATOM 1493 C C . LYS A 1 194 ? -5.907 -15.479 0.387 1.00 93.00 194 LYS A C 1
ATOM 1495 O O . LYS A 1 194 ? -7.124 -15.306 0.369 1.00 93.00 194 LYS A O 1
ATOM 1500 N N . SER A 1 195 ? -5.314 -16.480 -0.255 1.00 90.94 195 SER A N 1
ATOM 1501 C CA . SER A 1 195 ? -6.036 -17.531 -0.974 1.00 90.94 195 SER A CA 1
ATOM 1502 C C . SER A 1 195 ? -5.355 -18.879 -0.746 1.00 90.94 195 SER A C 1
ATOM 1504 O O . SER A 1 195 ? -4.177 -19.059 -1.066 1.00 90.94 195 SER A O 1
ATOM 1506 N N . GLY A 1 196 ? -6.092 -19.816 -0.143 1.00 90.75 196 GLY A N 1
ATOM 1507 C CA . GLY A 1 196 ? -5.527 -21.065 0.365 1.00 90.75 196 GLY A CA 1
ATOM 1508 C C . GLY A 1 196 ? -4.409 -20.804 1.379 1.00 90.75 196 GLY A C 1
ATOM 1509 O O . GLY A 1 196 ? -4.561 -19.992 2.297 1.00 90.75 196 GLY A O 1
ATOM 1510 N N . ASP A 1 197 ? -3.274 -21.468 1.173 1.00 94.00 197 ASP A N 1
ATOM 1511 C CA . ASP A 1 197 ? -2.112 -21.404 2.065 1.00 94.00 197 ASP A CA 1
ATOM 1512 C C . ASP A 1 197 ? -1.192 -20.203 1.807 1.00 94.00 197 ASP A C 1
ATOM 1514 O O . ASP A 1 197 ? -0.194 -20.043 2.503 1.00 94.00 197 ASP A O 1
ATOM 1518 N N . TYR A 1 198 ? -1.509 -19.350 0.827 1.00 95.81 198 TYR A N 1
ATOM 1519 C CA . TYR A 1 198 ? -0.632 -18.263 0.394 1.00 95.81 198 TYR A CA 1
ATOM 1520 C C . TYR A 1 198 ? -1.282 -16.888 0.541 1.00 95.81 198 TYR A C 1
ATOM 1522 O O . TYR A 1 198 ? -2.472 -16.693 0.282 1.00 95.81 198 TYR A O 1
ATOM 1530 N N . TYR A 1 199 ? -0.454 -15.910 0.888 1.00 96.56 199 TYR A N 1
ATOM 1531 C CA . TYR A 1 199 ? -0.696 -14.499 0.628 1.00 96.56 199 TYR A CA 1
ATOM 1532 C C . TYR A 1 199 ? -0.188 -14.174 -0.771 1.00 96.56 199 TYR A C 1
ATOM 1534 O O . TYR A 1 199 ? 0.938 -14.528 -1.116 1.00 96.56 199 TYR A O 1
ATOM 1542 N N . TYR A 1 200 ? -1.010 -13.492 -1.557 1.00 95.81 200 TYR A N 1
ATOM 1543 C CA . TYR A 1 200 ? -0.668 -12.969 -2.870 1.00 95.81 200 TYR A CA 1
ATOM 1544 C C . TYR A 1 200 ? -0.527 -11.462 -2.757 1.00 95.81 200 TYR A C 1
ATOM 1546 O O . TYR A 1 200 ? -1.460 -10.802 -2.310 1.00 95.81 200 TYR A O 1
ATOM 1554 N N . HIS A 1 201 ? 0.623 -10.935 -3.158 1.00 96.88 201 HIS A N 1
ATOM 1555 C CA . HIS A 1 201 ? 0.947 -9.519 -3.108 1.00 96.88 201 HIS A CA 1
ATOM 1556 C C . HIS A 1 201 ? 1.070 -8.982 -4.528 1.00 96.88 201 HIS A C 1
ATOM 1558 O O . HIS A 1 201 ? 1.981 -9.359 -5.266 1.00 96.88 201 HIS A O 1
ATOM 1564 N N . LEU A 1 202 ? 0.126 -8.125 -4.908 1.00 96.12 202 LEU A N 1
ATOM 1565 C CA . LEU A 1 202 ? 0.174 -7.362 -6.143 1.00 96.12 202 LEU A CA 1
ATOM 1566 C C . LEU A 1 202 ? 0.788 -6.001 -5.828 1.00 96.12 202 LEU A C 1
ATOM 1568 O O . LEU A 1 202 ? 0.229 -5.247 -5.036 1.00 96.12 202 LEU A O 1
ATOM 1572 N N . ILE A 1 203 ? 1.929 -5.684 -6.426 1.00 96.56 203 ILE A N 1
ATOM 1573 C CA . ILE A 1 203 ? 2.722 -4.505 -6.065 1.00 96.56 203 ILE A CA 1
ATOM 1574 C C . ILE A 1 203 ? 3.178 -3.747 -7.298 1.00 96.56 203 ILE A C 1
ATOM 1576 O O . ILE A 1 203 ? 3.622 -4.353 -8.276 1.00 96.56 203 ILE A O 1
ATOM 1580 N N . GLU A 1 204 ? 3.084 -2.422 -7.246 1.00 95.12 204 GLU A N 1
ATOM 1581 C CA . GLU A 1 204 ? 3.651 -1.568 -8.278 1.00 95.12 204 GLU A CA 1
ATOM 1582 C C . GLU A 1 204 ? 5.164 -1.446 -8.106 1.00 95.12 204 GLU A C 1
ATOM 1584 O O . GLU A 1 204 ? 5.672 -1.355 -6.987 1.00 95.12 204 GLU A O 1
ATOM 1589 N N . ALA A 1 205 ? 5.883 -1.404 -9.222 1.00 95.62 205 ALA A N 1
ATOM 1590 C CA . ALA A 1 205 ? 7.309 -1.143 -9.241 1.00 95.62 205 ALA A CA 1
ATOM 1591 C C . ALA A 1 205 ? 7.657 -0.196 -10.397 1.00 95.62 205 ALA A C 1
ATOM 1593 O O . ALA A 1 205 ? 7.442 -0.552 -11.568 1.00 95.62 205 ALA A O 1
ATOM 1594 N N . PRO A 1 206 ? 8.193 0.999 -10.099 1.00 95.50 206 PRO A N 1
ATOM 1595 C CA . PRO A 1 206 ? 8.721 1.877 -11.117 1.00 95.50 206 PRO A CA 1
ATOM 1596 C C . PRO A 1 206 ? 10.208 1.631 -11.399 1.00 95.50 206 PRO A C 1
ATOM 1598 O O . PRO A 1 206 ? 10.966 1.172 -10.539 1.00 95.50 206 PRO A O 1
ATOM 1601 N N . ASP A 1 207 ? 10.655 2.019 -12.592 1.00 94.25 207 ASP A N 1
ATOM 1602 C CA . ASP A 1 207 ? 12.024 2.516 -12.748 1.00 94.25 207 ASP A CA 1
ATOM 1603 C C . ASP A 1 207 ? 12.040 4.041 -12.652 1.00 94.25 207 ASP A C 1
ATOM 1605 O O . ASP A 1 207 ? 11.006 4.688 -12.681 1.00 94.25 207 ASP A O 1
ATOM 1609 N N . GLY A 1 208 ? 13.206 4.650 -12.477 1.00 92.00 208 GLY A N 1
ATOM 1610 C CA . GLY A 1 208 ? 13.287 6.114 -12.456 1.00 92.00 208 GLY A CA 1
ATOM 1611 C C . GLY A 1 208 ? 12.967 6.708 -11.091 1.00 92.00 208 GLY A C 1
ATOM 1612 O O . GLY A 1 208 ? 13.909 7.125 -10.433 1.00 92.00 208 GLY A O 1
ATOM 1613 N N . THR A 1 209 ? 11.706 6.770 -10.656 1.00 92.56 209 THR A N 1
ATOM 1614 C CA . THR A 1 209 ? 11.339 7.367 -9.355 1.00 92.56 209 THR A CA 1
ATOM 1615 C C . THR A 1 209 ? 9.968 6.919 -8.840 1.00 92.56 209 THR A C 1
ATOM 1617 O O . THR A 1 209 ? 9.086 6.584 -9.624 1.00 92.56 209 THR A O 1
ATOM 1620 N N . LEU A 1 210 ? 9.745 6.977 -7.521 1.00 91.56 210 LEU A N 1
ATOM 1621 C CA . LEU A 1 210 ? 8.407 6.817 -6.937 1.00 91.56 210 LEU A CA 1
ATOM 1622 C C . LEU A 1 210 ? 7.578 8.120 -6.970 1.00 91.56 210 LEU A C 1
ATOM 1624 O O . LEU A 1 210 ? 6.372 8.086 -6.757 1.00 91.56 210 LEU A O 1
ATOM 1628 N N . ASN A 1 211 ? 8.182 9.269 -7.301 1.00 86.69 211 ASN A N 1
ATOM 1629 C CA . ASN A 1 211 ? 7.540 10.594 -7.282 1.00 86.69 211 ASN A CA 1
ATOM 1630 C C . ASN A 1 211 ? 6.498 10.843 -8.400 1.00 86.69 211 ASN A C 1
ATOM 1632 O O . ASN A 1 211 ? 6.255 11.994 -8.752 1.00 86.69 211 ASN A O 1
ATOM 1636 N N . CYS A 1 212 ? 5.878 9.794 -8.947 1.00 81.94 212 CYS A N 1
ATOM 1637 C CA . CYS A 1 212 ? 4.845 9.869 -9.982 1.00 81.94 212 CYS A CA 1
ATOM 1638 C C . CYS A 1 212 ? 5.242 10.772 -11.166 1.00 81.94 212 CYS A C 1
ATOM 1640 O O . CYS A 1 212 ? 4.661 11.833 -11.393 1.00 81.94 212 CYS A O 1
ATOM 1642 N N . ASP A 1 213 ? 6.246 10.349 -11.939 1.00 84.38 213 ASP A N 1
ATOM 1643 C CA . ASP A 1 213 ? 6.518 10.978 -13.233 1.00 84.38 213 ASP A CA 1
ATOM 1644 C C . ASP A 1 213 ? 5.418 10.573 -14.225 1.00 84.38 213 ASP A C 1
ATOM 1646 O O . ASP A 1 213 ? 5.203 9.386 -14.464 1.00 84.38 213 ASP A O 1
ATOM 1650 N N . VAL A 1 214 ? 4.704 11.553 -14.784 1.00 81.94 214 VAL A N 1
ATOM 1651 C CA . VAL A 1 214 ? 3.633 11.361 -15.782 1.00 81.94 214 VAL A CA 1
ATOM 1652 C C . VAL A 1 214 ? 4.135 11.498 -17.224 1.00 81.94 214 VAL A C 1
ATOM 1654 O O . VAL A 1 214 ? 3.343 11.449 -18.168 1.00 81.94 214 VAL A O 1
ATOM 1657 N N . THR A 1 215 ? 5.440 11.692 -17.422 1.00 84.06 215 THR A N 1
ATOM 1658 C CA . THR A 1 215 ? 6.032 11.876 -18.747 1.00 84.06 215 THR A CA 1
ATOM 1659 C C . THR A 1 215 ? 5.934 10.585 -19.556 1.00 84.06 215 THR A C 1
ATOM 1661 O O . THR A 1 215 ? 6.506 9.544 -19.218 1.00 84.06 215 THR A O 1
ATOM 1664 N N . LEU A 1 216 ? 5.191 10.651 -20.662 1.00 84.25 216 LEU A N 1
ATOM 1665 C CA . LEU A 1 216 ? 4.979 9.516 -21.554 1.00 84.25 216 LEU A CA 1
ATOM 1666 C C . LEU A 1 216 ? 6.305 9.033 -22.150 1.00 84.25 216 LEU A C 1
ATOM 1668 O O . LEU A 1 216 ? 7.082 9.823 -22.675 1.00 84.25 216 LEU A O 1
ATOM 1672 N N . GLY A 1 217 ? 6.527 7.719 -22.143 1.00 86.19 217 GLY A N 1
ATOM 1673 C CA . GLY A 1 217 ? 7.702 7.099 -22.765 1.00 86.19 217 GLY A CA 1
ATOM 1674 C C . GLY A 1 217 ? 8.928 6.949 -21.860 1.00 86.19 217 GLY A C 1
ATOM 1675 O O . GLY A 1 217 ? 9.799 6.139 -22.178 1.00 86.19 217 GLY A O 1
ATOM 1676 N N . GLU A 1 218 ? 8.983 7.640 -20.723 1.00 87.50 218 GLU A N 1
ATOM 1677 C CA . GLU A 1 218 ? 10.194 7.691 -19.894 1.00 87.50 218 GLU A CA 1
ATOM 1678 C C . GLU A 1 218 ? 10.253 6.522 -18.904 1.00 87.50 218 GLU A C 1
ATOM 1680 O O . GLU A 1 218 ? 11.154 5.674 -18.958 1.00 87.50 218 GLU A O 1
ATOM 1685 N N . GLN A 1 219 ? 9.226 6.412 -18.064 1.00 90.50 219 GLN A N 1
ATOM 1686 C CA . GLN A 1 219 ? 9.220 5.535 -16.900 1.00 90.50 219 GLN A CA 1
ATOM 1687 C C . GLN A 1 219 ? 8.362 4.278 -17.108 1.00 90.50 219 GLN A C 1
ATOM 1689 O O . GLN A 1 219 ? 7.204 4.347 -17.533 1.00 90.50 219 GLN A O 1
ATOM 1694 N N . ASN A 1 220 ? 8.929 3.111 -16.800 1.00 92.50 220 ASN A N 1
ATOM 1695 C CA . ASN A 1 220 ? 8.140 1.911 -16.557 1.00 92.50 220 ASN A CA 1
ATOM 1696 C C . ASN A 1 220 ? 7.442 2.053 -15.201 1.00 92.50 220 ASN A C 1
ATOM 1698 O O . ASN A 1 220 ? 8.083 2.375 -14.208 1.00 92.50 220 ASN A O 1
ATOM 1702 N N . TRP A 1 221 ? 6.146 1.758 -15.169 1.00 92.75 221 TRP A N 1
ATOM 1703 C CA . TRP A 1 221 ? 5.353 1.594 -13.953 1.00 92.75 221 TRP A CA 1
ATOM 1704 C C . TRP A 1 221 ? 4.499 0.351 -14.164 1.00 92.75 221 TRP A C 1
ATOM 1706 O O . TRP A 1 221 ? 3.590 0.338 -14.999 1.00 92.75 221 TRP A O 1
ATOM 1716 N N . VAL A 1 222 ? 4.893 -0.745 -13.528 1.00 93.50 222 VAL A N 1
ATOM 1717 C CA . VAL A 1 222 ? 4.349 -2.083 -13.792 1.00 93.50 222 VAL A CA 1
ATOM 1718 C C . VAL A 1 222 ? 3.928 -2.748 -12.498 1.00 93.50 222 VAL A C 1
ATOM 1720 O O . VAL A 1 222 ? 4.409 -2.364 -11.437 1.00 93.50 222 VAL A O 1
ATOM 1723 N N . LEU A 1 223 ? 3.056 -3.754 -12.579 1.00 94.56 223 LEU A N 1
ATOM 1724 C CA . LEU A 1 223 ? 2.622 -4.500 -11.400 1.00 94.56 223 LEU A CA 1
ATOM 1725 C C . LEU A 1 223 ? 3.197 -5.913 -11.429 1.00 94.56 223 LEU A C 1
ATOM 1727 O O . LEU A 1 223 ? 3.022 -6.638 -12.412 1.00 94.56 223 LEU A O 1
ATOM 1731 N N . GLY A 1 224 ? 3.859 -6.314 -10.351 1.00 95.12 224 GLY A N 1
ATOM 1732 C CA . GLY A 1 224 ? 4.284 -7.690 -10.119 1.00 95.12 224 GLY A CA 1
ATOM 1733 C C . GLY A 1 224 ? 3.333 -8.409 -9.178 1.00 95.12 224 GLY A C 1
ATOM 1734 O O . GLY A 1 224 ? 2.775 -7.800 -8.271 1.00 95.12 224 GLY A O 1
ATOM 1735 N N . LEU A 1 225 ? 3.171 -9.713 -9.385 1.00 95.12 225 LEU A N 1
ATOM 1736 C CA . LEU A 1 225 ? 2.466 -10.600 -8.472 1.00 95.12 225 LEU A CA 1
ATOM 1737 C C . LEU A 1 225 ? 3.484 -11.523 -7.804 1.00 95.12 225 LEU A C 1
ATOM 1739 O O . LEU A 1 225 ? 4.253 -12.208 -8.480 1.00 95.12 225 LEU A O 1
ATOM 1743 N N . LEU A 1 226 ? 3.487 -11.541 -6.480 1.00 96.06 226 LEU A N 1
ATOM 1744 C CA . LEU A 1 226 ? 4.336 -12.406 -5.672 1.00 96.06 226 LEU A CA 1
ATOM 1745 C C . LEU A 1 226 ? 3.473 -13.196 -4.700 1.00 96.06 226 LEU A C 1
ATOM 1747 O O . LEU A 1 226 ? 2.341 -12.799 -4.412 1.00 96.06 226 LEU A O 1
ATOM 1751 N N . ARG A 1 227 ? 4.005 -14.289 -4.155 1.00 96.38 227 ARG A N 1
ATOM 1752 C CA . ARG A 1 227 ? 3.322 -15.007 -3.078 1.00 96.38 227 ARG A CA 1
ATOM 1753 C C . ARG A 1 227 ? 4.252 -15.508 -1.988 1.00 96.38 227 ARG A C 1
ATOM 1755 O O . ARG A 1 227 ? 5.429 -15.757 -2.220 1.00 96.38 227 ARG A O 1
ATOM 1762 N N . SER A 1 228 ? 3.694 -15.688 -0.801 1.00 97.25 228 SER A N 1
ATOM 1763 C CA . SER A 1 228 ? 4.379 -16.277 0.346 1.00 97.25 228 SER A CA 1
ATOM 1764 C C . SER A 1 228 ? 3.370 -17.002 1.237 1.00 97.25 228 SER A C 1
ATOM 1766 O O . SER A 1 228 ? 2.244 -16.520 1.381 1.00 97.25 228 SER A O 1
ATOM 1768 N N . PRO A 1 229 ? 3.729 -18.135 1.866 1.00 96.56 229 PRO A N 1
ATOM 1769 C CA . PRO A 1 229 ? 2.866 -18.770 2.859 1.00 96.56 229 PRO A CA 1
ATOM 1770 C C . PRO A 1 229 ? 2.740 -17.950 4.157 1.00 96.56 229 PRO A C 1
ATOM 1772 O O . PRO A 1 229 ? 1.826 -18.169 4.952 1.00 96.56 229 PRO A O 1
ATOM 1775 N N . THR A 1 230 ? 3.638 -16.987 4.391 1.00 96.69 230 THR A N 1
ATOM 1776 C CA . THR A 1 230 ? 3.656 -16.162 5.606 1.00 96.69 230 THR A CA 1
ATOM 1777 C C . THR A 1 230 ? 3.867 -14.681 5.293 1.00 96.69 230 THR A C 1
ATOM 1779 O O . THR A 1 230 ? 4.485 -14.313 4.296 1.00 96.69 230 THR A O 1
ATOM 1782 N N . LEU A 1 231 ? 3.406 -13.809 6.192 1.00 96.88 231 LEU A N 1
ATOM 1783 C CA . LEU A 1 231 ? 3.719 -12.374 6.143 1.00 96.88 231 LEU A CA 1
ATOM 1784 C C . LEU A 1 231 ? 5.122 -12.044 6.683 1.00 96.88 231 LEU A C 1
ATOM 1786 O O . LEU A 1 231 ? 5.560 -10.903 6.586 1.00 96.88 231 LEU A O 1
ATOM 1790 N N . SER A 1 232 ? 5.828 -13.034 7.238 1.00 97.31 232 SER A N 1
ATOM 1791 C CA . SER A 1 232 ? 7.185 -12.887 7.769 1.00 97.31 232 SER A CA 1
ATOM 1792 C C . SER A 1 232 ? 8.278 -13.063 6.709 1.00 97.31 232 SER A C 1
ATOM 1794 O O . SER A 1 232 ? 9.452 -12.943 7.040 1.00 97.31 232 SER A O 1
ATOM 1796 N N . ALA A 1 233 ? 7.922 -13.375 5.459 1.00 97.50 233 ALA A N 1
ATOM 1797 C CA . ALA A 1 233 ? 8.881 -13.404 4.360 1.00 97.50 233 ALA A CA 1
ATOM 1798 C C . ALA A 1 233 ? 9.373 -11.983 4.055 1.00 97.50 233 ALA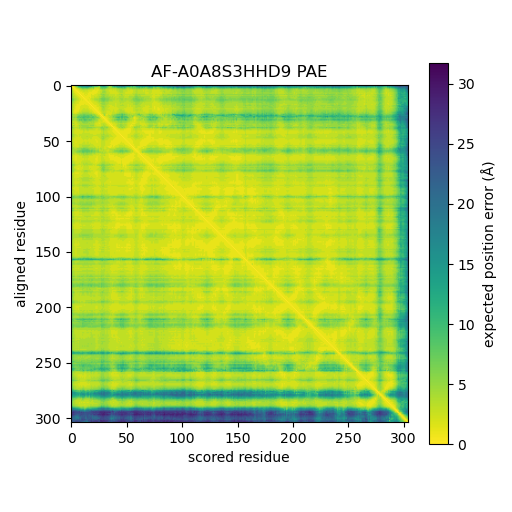 A C 1
ATOM 1800 O O . ALA A 1 233 ? 8.573 -11.056 3.878 1.00 97.50 233 ALA A O 1
ATOM 1801 N N . ARG A 1 234 ? 10.692 -11.814 3.986 1.00 97.31 234 ARG A N 1
ATOM 1802 C CA . ARG A 1 234 ? 11.332 -10.542 3.609 1.00 97.31 234 ARG A CA 1
ATOM 1803 C C . ARG A 1 234 ? 11.580 -10.464 2.102 1.00 97.31 234 ARG A C 1
ATOM 1805 O O . ARG A 1 234 ? 11.433 -11.446 1.376 1.00 97.31 234 ARG A O 1
ATOM 1812 N N . SER A 1 235 ? 11.989 -9.286 1.643 1.00 97.75 235 SER A N 1
ATOM 1813 C CA . SER A 1 235 ? 12.495 -9.061 0.286 1.00 97.75 235 SER A CA 1
ATOM 1814 C C . SER A 1 235 ? 13.504 -10.149 -0.114 1.00 97.75 235 SER A C 1
ATOM 1816 O O . SER A 1 235 ? 14.394 -10.500 0.661 1.00 97.75 235 SER A O 1
ATOM 1818 N N . GLY A 1 236 ? 13.332 -10.714 -1.309 1.00 97.38 236 GLY A N 1
ATOM 1819 C CA . GLY A 1 236 ? 14.104 -11.845 -1.829 1.00 97.38 236 GLY A CA 1
ATOM 1820 C C . GLY A 1 236 ? 13.573 -13.235 -1.452 1.00 97.38 236 GLY A C 1
ATOM 1821 O O . GLY A 1 236 ? 13.999 -14.214 -2.061 1.00 97.38 236 GLY A O 1
ATOM 1822 N N . GLU A 1 237 ? 12.643 -13.349 -0.498 1.00 97.81 237 GLU A N 1
ATOM 1823 C CA . GLU A 1 237 ? 12.067 -14.638 -0.066 1.00 97.81 237 GLU A CA 1
ATOM 1824 C C . GLU A 1 237 ? 10.654 -14.888 -0.608 1.00 97.81 237 GLU A C 1
ATOM 1826 O O . GLU A 1 237 ? 10.169 -16.020 -0.575 1.00 97.81 237 GLU A O 1
ATOM 1831 N N . TRP A 1 238 ? 9.992 -13.854 -1.131 1.00 97.06 238 TRP A N 1
ATOM 1832 C CA . TRP A 1 238 ? 8.706 -14.009 -1.804 1.00 97.06 238 TRP A CA 1
ATOM 1833 C C . TRP A 1 238 ? 8.879 -14.759 -3.126 1.00 97.06 238 TRP A C 1
ATOM 1835 O O . TRP A 1 238 ? 9.737 -14.427 -3.948 1.00 97.06 238 TRP A O 1
ATOM 1845 N N . GLU A 1 239 ? 8.023 -15.751 -3.364 1.00 96.12 239 GLU A N 1
ATOM 1846 C CA . GLU A 1 239 ? 8.011 -16.483 -4.622 1.00 96.12 239 GLU A CA 1
ATOM 1847 C C . GLU A 1 239 ? 7.534 -15.556 -5.744 1.00 96.12 239 GLU A C 1
ATOM 1849 O O . GLU A 1 239 ? 6.403 -15.056 -5.739 1.00 96.12 239 GLU A O 1
ATOM 1854 N N . GLN A 1 240 ? 8.412 -15.344 -6.722 1.00 92.75 240 GLN A N 1
ATOM 1855 C CA . GLN A 1 240 ? 8.106 -14.600 -7.935 1.00 92.75 240 GLN A CA 1
ATOM 1856 C C . GLN A 1 240 ? 7.264 -15.470 -8.866 1.00 92.75 240 GLN A C 1
ATOM 1858 O O . GLN A 1 240 ? 7.633 -16.603 -9.182 1.00 92.75 240 GLN A O 1
ATOM 1863 N N . ILE A 1 241 ? 6.167 -14.926 -9.387 1.00 87.44 241 ILE A N 1
ATOM 1864 C CA . ILE A 1 241 ? 5.461 -15.580 -10.487 1.00 87.44 241 ILE A CA 1
ATOM 1865 C C . ILE A 1 241 ? 6.325 -15.462 -11.753 1.00 87.44 241 ILE A C 1
ATOM 1867 O O . ILE A 1 241 ? 6.841 -14.389 -12.061 1.00 87.44 241 ILE A O 1
ATOM 1871 N N . HIS A 1 242 ? 6.475 -16.566 -12.499 1.00 80.69 242 HIS A N 1
ATOM 1872 C CA . HIS A 1 242 ? 7.438 -16.728 -13.607 1.00 80.69 242 HIS A CA 1
ATOM 1873 C C . HIS A 1 242 ? 7.404 -15.625 -14.685 1.00 80.69 242 HIS A C 1
ATOM 1875 O O . HIS A 1 242 ? 8.377 -15.427 -15.404 1.00 80.69 242 HIS A O 1
ATOM 1881 N N . TYR A 1 243 ? 6.296 -14.897 -14.799 1.00 83.38 243 TYR A N 1
ATOM 1882 C CA . TYR A 1 243 ? 6.072 -13.890 -15.831 1.00 83.38 243 TYR A CA 1
ATOM 1883 C C . TYR A 1 243 ? 5.971 -12.468 -15.279 1.00 83.38 243 TYR A C 1
ATOM 1885 O O . TYR A 1 243 ? 5.359 -11.619 -15.920 1.00 83.38 243 TYR A O 1
ATOM 1893 N N . ASN A 1 244 ? 6.548 -12.189 -14.107 1.00 92.31 244 ASN A N 1
ATOM 1894 C CA . ASN A 1 244 ? 6.590 -10.817 -13.613 1.00 92.31 244 ASN A CA 1
ATOM 1895 C C . ASN A 1 244 ? 7.323 -9.884 -14.602 1.00 92.31 244 ASN A C 1
ATOM 1897 O O . ASN A 1 244 ? 8.367 -10.272 -15.132 1.00 92.31 244 ASN A O 1
ATOM 1901 N N . PRO A 1 245 ? 6.809 -8.661 -14.846 1.00 92.88 245 PRO A N 1
ATOM 1902 C CA . PRO A 1 245 ? 5.596 -8.099 -14.241 1.00 92.88 245 PRO A CA 1
ATOM 1903 C C . PRO A 1 245 ? 4.301 -8.734 -14.780 1.00 92.88 245 PRO A C 1
ATOM 1905 O O . PRO A 1 245 ? 4.126 -8.888 -15.987 1.00 92.88 245 PRO A O 1
ATOM 1908 N N . ALA A 1 246 ? 3.368 -9.046 -13.877 1.00 89.38 246 ALA A N 1
ATOM 1909 C CA . ALA A 1 246 ? 2.051 -9.588 -14.209 1.00 89.38 246 ALA A CA 1
ATOM 1910 C C . ALA A 1 246 ? 1.188 -8.596 -15.011 1.00 89.38 246 ALA A C 1
ATOM 1912 O O . ALA A 1 246 ? 0.382 -9.010 -15.844 1.00 89.38 246 ALA A O 1
ATOM 1913 N N . PHE A 1 247 ? 1.385 -7.291 -14.798 1.00 88.00 247 PHE A N 1
ATOM 1914 C CA . PHE A 1 247 ? 0.752 -6.236 -15.584 1.00 88.00 247 PHE A CA 1
ATOM 1915 C C . PHE A 1 247 ? 1.802 -5.278 -16.134 1.00 88.00 247 PHE A C 1
ATOM 1917 O O . PHE A 1 247 ? 2.521 -4.614 -15.387 1.00 88.00 247 PHE A O 1
ATOM 1924 N N . LYS A 1 248 ? 1.845 -5.175 -17.463 1.00 88.19 248 LYS A N 1
ATOM 1925 C CA . LYS A 1 248 ? 2.708 -4.255 -18.199 1.00 88.19 248 LYS A CA 1
ATOM 1926 C C . LYS A 1 248 ? 1.868 -3.490 -19.222 1.00 88.19 248 LYS A C 1
ATOM 1928 O O . LYS A 1 248 ? 1.316 -4.122 -20.126 1.00 88.19 248 LYS A O 1
ATOM 1933 N N . PRO A 1 249 ? 1.762 -2.157 -19.125 1.00 83.25 249 PRO A N 1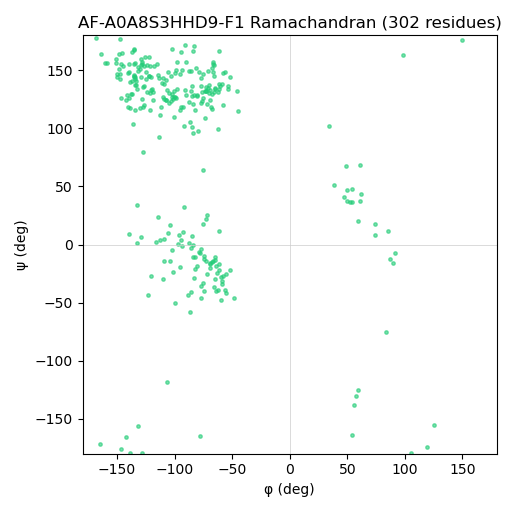
ATOM 1934 C CA . PRO A 1 249 ? 1.052 -1.390 -20.134 1.00 83.25 249 PRO A CA 1
ATOM 1935 C C . PRO A 1 249 ? 1.794 -1.439 -21.477 1.00 83.25 249 PRO A C 1
ATOM 1937 O O . PRO A 1 249 ? 3.022 -1.511 -21.536 1.00 83.25 249 PRO A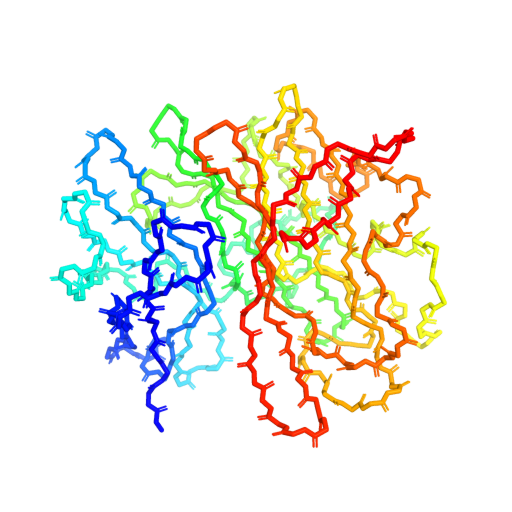 O 1
ATOM 1940 N N . ALA A 1 250 ? 1.037 -1.380 -22.577 1.00 83.81 250 ALA A N 1
ATOM 1941 C CA . ALA A 1 250 ? 1.588 -1.425 -23.936 1.00 83.81 250 ALA A CA 1
ATOM 1942 C C . ALA A 1 250 ? 2.505 -0.229 -24.256 1.00 83.81 250 ALA A C 1
ATOM 1944 O O . ALA A 1 250 ? 3.370 -0.320 -25.126 1.00 83.81 250 ALA A O 1
ATOM 1945 N N . LYS A 1 251 ? 2.318 0.891 -23.551 1.00 84.00 251 LYS A N 1
ATOM 1946 C CA . LYS A 1 251 ? 3.189 2.066 -23.590 1.00 84.00 251 LYS A CA 1
ATOM 1947 C C . LYS A 1 251 ? 3.575 2.447 -22.166 1.00 84.00 251 LYS A C 1
ATOM 1949 O O . LYS A 1 251 ? 2.843 2.166 -21.222 1.00 84.00 251 LYS A O 1
ATOM 1954 N N . LYS A 1 252 ? 4.713 3.118 -22.024 1.00 87.50 252 LYS A N 1
ATOM 1955 C CA . LYS A 1 252 ? 5.129 3.730 -20.763 1.00 87.50 252 LYS A CA 1
ATOM 1956 C C . LYS A 1 252 ? 4.281 4.970 -20.509 1.00 87.50 252 LYS A C 1
ATOM 1958 O O . LYS A 1 252 ? 4.421 5.967 -21.215 1.00 87.50 252 LYS A O 1
ATOM 1963 N N . TYR A 1 253 ? 3.397 4.877 -19.528 1.00 79.38 253 TYR A N 1
ATOM 1964 C CA . TYR A 1 253 ? 2.483 5.947 -19.135 1.00 79.38 253 TYR A CA 1
ATOM 1965 C C . TYR A 1 253 ? 2.921 6.642 -17.841 1.00 79.38 253 TYR A C 1
ATOM 1967 O O . TYR A 1 253 ? 2.103 7.285 -17.187 1.00 79.38 253 TYR A O 1
ATOM 1975 N N . GLY A 1 254 ? 4.184 6.471 -17.435 1.00 83.50 254 GLY A N 1
ATOM 1976 C CA . GLY A 1 254 ? 4.622 6.934 -16.127 1.00 83.50 254 GLY A CA 1
ATOM 1977 C C . GLY A 1 254 ? 3.754 6.322 -15.027 1.00 83.50 254 GLY A C 1
ATOM 1978 O O . GLY A 1 254 ? 3.344 5.169 -15.146 1.00 83.50 254 GLY A O 1
ATOM 1979 N N . CYS A 1 255 ? 3.376 7.106 -14.023 1.00 81.81 255 CYS A N 1
ATOM 1980 C CA . CYS A 1 255 ? 2.448 6.693 -12.965 1.00 81.81 255 CYS A CA 1
ATOM 1981 C C . CYS A 1 255 ? 0.964 6.560 -13.374 1.00 81.81 255 CYS A C 1
ATOM 1983 O O . CYS A 1 255 ? 0.071 6.588 -12.535 1.00 81.81 255 CYS A O 1
ATOM 1985 N N . GLY A 1 256 ? 0.660 6.385 -14.662 1.00 74.62 256 GLY A N 1
ATOM 1986 C CA . GLY A 1 256 ? -0.711 6.187 -15.146 1.00 74.62 256 GLY A CA 1
ATOM 1987 C C . GLY A 1 256 ? -1.412 4.904 -14.679 1.00 74.62 256 GLY A C 1
ATOM 1988 O O . GLY A 1 256 ? -2.625 4.787 -14.864 1.00 74.62 256 GLY A O 1
ATOM 1989 N N . LEU A 1 257 ? -0.658 3.953 -14.116 1.00 75.94 257 LEU A N 1
ATOM 1990 C CA . LEU A 1 257 ? -1.154 2.727 -13.490 1.00 75.94 257 LEU A CA 1
ATOM 1991 C C . LEU A 1 257 ? -0.853 2.769 -11.993 1.00 75.94 257 LEU A C 1
ATOM 1993 O O . LEU A 1 257 ? 0.224 2.355 -11.577 1.00 75.94 257 LEU A O 1
ATOM 1997 N N . GLN A 1 258 ? -1.787 3.261 -11.192 1.00 78.88 258 GLN A N 1
ATOM 1998 C CA . GLN A 1 258 ? -1.614 3.363 -9.745 1.00 78.88 258 GLN A CA 1
ATOM 1999 C C . GLN A 1 258 ? -2.871 2.924 -9.007 1.00 78.88 258 GLN A C 1
ATOM 2001 O O . GLN A 1 258 ? -3.966 2.835 -9.580 1.00 78.88 258 GLN A O 1
ATOM 2006 N N . TYR A 1 259 ? -2.697 2.702 -7.704 1.00 85.00 259 TYR A N 1
ATOM 2007 C CA . TYR A 1 259 ? -3.796 2.508 -6.762 1.00 85.00 259 TYR A CA 1
ATOM 2008 C C . TYR A 1 259 ? -4.632 1.277 -7.098 1.00 85.00 259 TYR A C 1
ATOM 2010 O O . TYR A 1 259 ? -5.869 1.312 -7.105 1.00 85.00 259 TYR A O 1
ATOM 2018 N N . HIS A 1 260 ? -3.940 0.187 -7.434 1.00 91.94 260 HIS A N 1
ATOM 2019 C CA . HIS A 1 260 ? -4.584 -1.078 -7.708 1.00 91.94 260 HIS A CA 1
ATOM 2020 C C . HIS A 1 260 ? -4.975 -1.787 -6.416 1.00 91.94 260 HIS A C 1
ATOM 2022 O O . HIS A 1 260 ? -4.314 -1.690 -5.392 1.00 91.94 260 HIS A O 1
ATOM 2028 N N . ARG A 1 261 ? -6.061 -2.550 -6.459 1.00 92.56 261 ARG A N 1
ATOM 2029 C CA . ARG A 1 261 ? -6.484 -3.397 -5.344 1.00 92.56 261 ARG A CA 1
ATOM 2030 C C . ARG A 1 261 ? -6.820 -4.776 -5.860 1.00 92.56 261 ARG A C 1
ATOM 2032 O O . ARG A 1 261 ? -7.553 -4.901 -6.838 1.00 92.56 261 ARG A O 1
ATOM 2039 N N . ILE A 1 262 ? -6.322 -5.800 -5.183 1.00 93.12 262 ILE A N 1
ATOM 2040 C CA . ILE A 1 262 ? -6.900 -7.138 -5.225 1.00 93.12 262 ILE A CA 1
ATOM 2041 C C . ILE A 1 262 ? -7.698 -7.355 -3.942 1.00 93.12 262 ILE A C 1
ATOM 2043 O O . ILE A 1 262 ? -7.192 -7.129 -2.848 1.00 93.12 262 ILE A O 1
ATOM 2047 N N . PHE A 1 263 ? -8.958 -7.752 -4.067 1.00 92.44 263 PHE A N 1
ATOM 2048 C CA . PHE A 1 263 ? -9.839 -7.940 -2.917 1.00 92.44 263 PHE A CA 1
ATOM 2049 C C . PHE A 1 263 ? -10.812 -9.092 -3.148 1.00 92.44 263 PHE A C 1
ATOM 2051 O O . PHE A 1 263 ? -10.973 -9.580 -4.267 1.00 92.44 263 PHE A O 1
ATOM 2058 N N . ARG A 1 264 ? -11.440 -9.549 -2.065 1.00 91.50 264 ARG A N 1
ATOM 2059 C CA . ARG A 1 264 ? -12.462 -10.594 -2.086 1.00 91.50 264 ARG A CA 1
ATOM 2060 C C . ARG A 1 264 ? -13.824 -9.978 -1.784 1.00 91.50 264 ARG A C 1
ATOM 2062 O O . ARG A 1 264 ? -13.927 -9.165 -0.870 1.00 91.50 264 ARG A O 1
ATOM 2069 N N . ASP A 1 265 ? -14.842 -10.400 -2.520 1.00 90.06 265 ASP A N 1
ATOM 2070 C CA . ASP A 1 265 ? -16.248 -10.126 -2.222 1.00 90.06 265 ASP A CA 1
ATOM 2071 C C . ASP A 1 265 ? -17.040 -11.433 -2.377 1.00 90.06 265 ASP A C 1
ATOM 2073 O O . ASP A 1 265 ? -17.048 -12.057 -3.441 1.00 90.06 265 ASP A O 1
ATOM 2077 N N . GLY A 1 266 ? -17.613 -11.916 -1.272 1.00 90.00 266 GLY A N 1
ATOM 2078 C CA . GLY A 1 266 ? -18.155 -13.273 -1.188 1.00 90.00 266 GLY A CA 1
ATOM 2079 C C . GLY A 1 266 ? -17.085 -14.334 -1.464 1.00 90.00 266 GLY A C 1
ATOM 2080 O O . GLY A 1 266 ? -16.042 -14.353 -0.815 1.00 90.00 266 GLY A O 1
ATOM 2081 N N . ASP A 1 267 ? -17.332 -15.226 -2.422 1.00 89.50 267 ASP A N 1
ATOM 2082 C CA . ASP A 1 267 ? -16.376 -16.256 -2.867 1.00 89.50 267 ASP A CA 1
ATOM 2083 C C . ASP A 1 267 ? -15.531 -15.833 -4.074 1.00 89.50 267 ASP A C 1
ATOM 2085 O O . ASP A 1 267 ? -14.658 -16.578 -4.521 1.00 89.50 267 ASP A O 1
ATOM 2089 N N . ASP A 1 268 ? -15.764 -14.626 -4.581 1.00 90.56 268 ASP A N 1
ATOM 2090 C CA . ASP A 1 268 ? -15.120 -14.113 -5.774 1.00 90.56 268 ASP A CA 1
ATOM 2091 C C . ASP A 1 268 ? -13.949 -13.190 -5.435 1.00 90.56 268 ASP A C 1
ATOM 2093 O O . ASP A 1 268 ? -13.934 -12.487 -4.422 1.00 90.56 268 ASP A O 1
ATOM 2097 N N . PHE A 1 269 ? -12.965 -13.167 -6.330 1.00 91.25 269 PHE A N 1
ATOM 2098 C CA . PHE A 1 269 ? -11.862 -12.218 -6.286 1.00 91.25 269 PHE A CA 1
ATOM 2099 C C . PHE A 1 269 ? -12.086 -11.122 -7.318 1.00 91.25 269 PHE A C 1
ATOM 2101 O O . PHE A 1 269 ? -12.572 -11.369 -8.424 1.00 91.25 269 PHE A O 1
ATOM 2108 N N . PHE A 1 270 ? -11.672 -9.916 -6.969 1.00 92.25 270 PHE A N 1
ATOM 2109 C CA . PHE A 1 270 ? -11.763 -8.743 -7.814 1.00 92.25 270 PHE A CA 1
ATOM 2110 C C . PHE A 1 270 ? -10.426 -8.034 -7.871 1.00 92.25 270 PHE A C 1
ATOM 2112 O O . PHE A 1 270 ? -9.618 -8.077 -6.944 1.00 92.25 270 PHE A O 1
ATOM 2119 N N . PHE A 1 271 ? -10.219 -7.373 -8.994 1.00 92.00 271 PHE A N 1
ATOM 2120 C CA . PHE A 1 271 ? -9.102 -6.500 -9.248 1.00 92.00 271 PHE A CA 1
ATOM 2121 C C . PHE A 1 271 ? -9.650 -5.138 -9.635 1.00 92.00 271 PHE A C 1
ATOM 2123 O O . PHE A 1 271 ? -10.517 -5.048 -10.502 1.00 92.00 271 PHE A O 1
ATOM 2130 N N . SER A 1 272 ? -9.148 -4.077 -9.024 1.00 90.62 272 SER A N 1
ATOM 2131 C CA . SER A 1 272 ? -9.437 -2.715 -9.446 1.00 90.62 272 SER A CA 1
ATOM 2132 C C . SER A 1 272 ? -8.162 -1.933 -9.669 1.00 90.62 272 SER A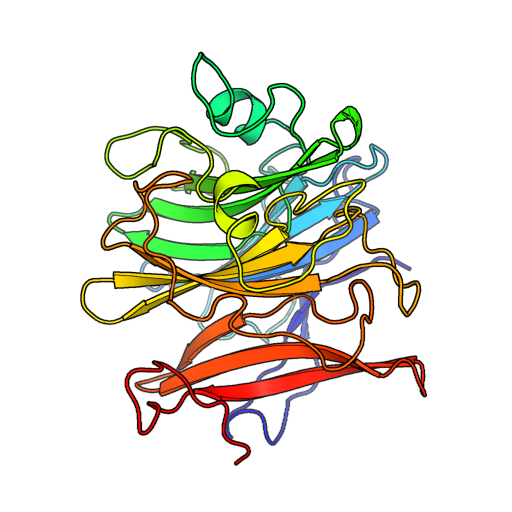 C 1
ATOM 2134 O O . SER A 1 272 ? -7.150 -2.215 -9.040 1.00 90.62 272 SER A O 1
ATOM 2136 N N . MET A 1 273 ? -8.211 -0.928 -10.535 1.00 88.94 273 MET A N 1
ATOM 2137 C CA . MET A 1 273 ? -7.144 0.064 -10.663 1.00 88.94 273 MET A CA 1
ATOM 2138 C C . MET A 1 273 ? -7.721 1.392 -11.129 1.00 88.94 273 MET A C 1
ATOM 2140 O O . MET A 1 273 ? -8.752 1.424 -11.813 1.00 88.94 273 MET A O 1
ATOM 2144 N N . PHE A 1 274 ? -7.010 2.472 -10.837 1.00 83.88 274 PHE A N 1
ATOM 2145 C CA . PHE A 1 274 ? -7.231 3.729 -11.525 1.00 83.88 274 PHE A CA 1
ATOM 2146 C C . PHE A 1 274 ? -6.438 3.744 -12.832 1.00 83.88 274 PHE A C 1
ATOM 2148 O O . PHE A 1 274 ? -5.240 3.477 -12.858 1.00 83.88 274 PHE A O 1
ATOM 2155 N N . VAL A 1 275 ? -7.130 4.038 -13.931 1.00 77.94 275 VAL A N 1
ATOM 2156 C CA . VAL A 1 275 ? -6.538 4.193 -15.259 1.00 77.94 275 VAL A CA 1
ATOM 2157 C C . VAL A 1 275 ? -6.655 5.653 -15.659 1.00 77.94 275 VAL A C 1
ATOM 2159 O O . VAL A 1 275 ? -7.769 6.174 -15.790 1.00 77.94 275 VAL A O 1
ATOM 2162 N N . ILE A 1 276 ? -5.508 6.295 -15.875 1.00 73.50 276 ILE A N 1
ATOM 2163 C CA . ILE A 1 276 ? -5.447 7.613 -16.505 1.00 73.50 276 ILE A CA 1
ATOM 2164 C C . ILE A 1 276 ? -5.512 7.424 -18.020 1.00 73.50 276 ILE A C 1
ATOM 2166 O O . ILE A 1 276 ? -4.602 6.861 -18.631 1.00 73.50 276 ILE A O 1
ATOM 2170 N N . ASP A 1 277 ? -6.577 7.924 -18.642 1.00 67.38 277 ASP A N 1
ATOM 2171 C CA . ASP A 1 277 ? -6.592 8.135 -20.085 1.00 67.38 277 ASP A CA 1
ATOM 2172 C C . ASP A 1 277 ? -5.941 9.488 -20.400 1.00 67.38 277 ASP A C 1
ATOM 2174 O O . ASP A 1 277 ? -6.580 10.542 -20.342 1.00 67.38 277 ASP A O 1
ATOM 2178 N N . PHE A 1 278 ? -4.648 9.453 -20.726 1.00 63.78 278 PHE A N 1
ATOM 2179 C CA . PHE A 1 278 ? -3.853 10.641 -21.060 1.00 63.78 278 PHE A CA 1
ATOM 2180 C C . PHE A 1 278 ? -4.330 11.358 -22.330 1.00 63.78 278 PHE A C 1
ATOM 2182 O O . PHE A 1 278 ? -3.993 12.521 -22.525 1.00 63.78 278 PHE A O 1
ATOM 2189 N N . GLY A 1 279 ? -5.107 10.699 -23.200 1.00 60.88 279 GLY A N 1
ATOM 2190 C CA . GLY A 1 279 ? -5.663 11.337 -24.396 1.00 60.88 279 GLY A CA 1
ATOM 2191 C C . GLY A 1 279 ? -6.785 12.326 -24.076 1.00 60.88 279 GLY A C 1
ATOM 2192 O O . GLY A 1 279 ? -7.012 13.262 -24.839 1.00 60.88 279 GLY A O 1
ATOM 2193 N N . VAL A 1 280 ? -7.466 12.135 -22.943 1.00 61.38 280 VAL A N 1
ATOM 2194 C CA . VAL A 1 280 ? -8.620 12.947 -22.521 1.00 61.38 280 VAL A CA 1
ATOM 2195 C C . VAL A 1 280 ? -8.502 13.482 -21.089 1.00 61.38 280 VAL A C 1
ATOM 2197 O O . VAL A 1 280 ? -9.454 14.071 -20.584 1.00 61.38 280 VAL A O 1
ATOM 2200 N N . ASN A 1 281 ? -7.351 13.290 -20.431 1.00 66.62 281 ASN A N 1
ATOM 2201 C CA . ASN A 1 281 ? -7.113 13.620 -19.019 1.00 66.62 281 ASN A CA 1
ATOM 2202 C C . ASN A 1 281 ? -8.238 13.133 -18.090 1.00 66.62 281 ASN A C 1
ATOM 2204 O O . ASN A 1 281 ? -8.655 13.839 -17.170 1.00 66.62 281 ASN A O 1
ATOM 2208 N N . ASN A 1 282 ? -8.742 11.923 -18.341 1.00 75.44 282 ASN A N 1
ATOM 2209 C CA . ASN A 1 282 ? -9.821 11.337 -17.557 1.00 75.44 282 ASN A CA 1
ATOM 2210 C C . ASN A 1 282 ? -9.282 10.209 -16.674 1.00 75.44 282 ASN A C 1
ATOM 2212 O O . ASN A 1 282 ? -8.680 9.256 -17.168 1.00 75.44 282 ASN A O 1
ATOM 2216 N N . LEU A 1 283 ? -9.516 10.316 -15.368 1.00 77.50 283 LEU A N 1
ATOM 2217 C CA . LEU A 1 283 ? -9.171 9.294 -14.389 1.00 77.50 283 LEU A CA 1
ATOM 2218 C C . LEU A 1 283 ? -10.403 8.420 -14.154 1.00 77.50 283 LEU A C 1
ATOM 2220 O O . LEU A 1 283 ? -11.418 8.893 -13.644 1.00 77.50 283 LEU A O 1
ATOM 2224 N N . THR A 1 284 ? -10.316 7.138 -14.501 1.00 82.75 284 THR A N 1
ATOM 2225 C CA . THR A 1 284 ? -11.417 6.189 -14.285 1.00 82.75 284 THR A CA 1
ATOM 2226 C C . THR A 1 284 ? -10.959 5.033 -13.415 1.00 82.75 284 THR A C 1
ATOM 2228 O O . THR A 1 284 ? -9.925 4.425 -13.681 1.00 82.75 284 THR A O 1
ATOM 2231 N N . MET A 1 285 ? -11.731 4.712 -12.377 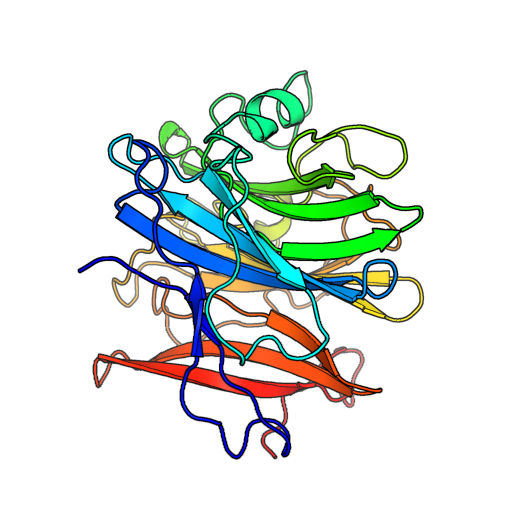1.00 85.75 285 MET A N 1
ATOM 2232 C CA . MET A 1 285 ? -11.556 3.453 -11.661 1.00 85.75 285 MET A CA 1
ATOM 2233 C C . MET A 1 285 ? -12.240 2.352 -12.461 1.00 85.75 285 MET A C 1
ATOM 2235 O O . MET A 1 285 ? -13.408 2.478 -12.833 1.00 85.75 285 MET A O 1
ATOM 2239 N N . LYS A 1 286 ? -11.517 1.272 -12.717 1.00 86.50 286 LYS A N 1
ATOM 2240 C CA . LYS A 1 286 ? -12.063 0.065 -13.328 1.00 86.50 286 LYS A CA 1
ATOM 2241 C C . LYS A 1 286 ? -12.007 -1.064 -12.317 1.00 86.50 286 LYS A C 1
ATOM 2243 O O . LYS A 1 286 ? -11.054 -1.142 -11.548 1.00 86.50 286 LYS A O 1
ATOM 2248 N N . VAL A 1 287 ? -13.030 -1.912 -12.331 1.00 89.38 287 VAL A N 1
ATOM 2249 C CA . VAL A 1 287 ? -13.140 -3.101 -11.485 1.00 89.38 287 VAL A CA 1
ATOM 2250 C C . VAL A 1 287 ? -13.422 -4.287 -12.391 1.00 89.38 287 VAL A C 1
ATOM 2252 O O . VAL A 1 287 ? -14.243 -4.202 -13.303 1.00 89.38 287 VAL A O 1
ATOM 2255 N N . TRP A 1 288 ? -12.735 -5.387 -12.138 1.00 88.38 288 TRP A N 1
ATOM 2256 C CA . TRP A 1 288 ? -12.871 -6.621 -12.881 1.00 88.38 288 TRP A CA 1
ATOM 2257 C C . TRP A 1 288 ? -12.931 -7.798 -11.928 1.00 88.38 288 TRP A C 1
ATOM 2259 O O . TRP A 1 288 ? -12.213 -7.842 -10.931 1.00 88.38 288 TRP A O 1
ATOM 2269 N N . LYS A 1 289 ? -13.740 -8.792 -12.282 1.00 89.00 289 LYS A N 1
ATOM 2270 C CA . LYS A 1 289 ? -13.706 -10.088 -11.619 1.00 89.00 289 LYS A CA 1
ATOM 2271 C C . LYS A 1 289 ? -12.458 -10.852 -12.065 1.00 89.00 289 LYS A C 1
ATOM 2273 O O . LYS A 1 289 ? -12.158 -10.941 -13.257 1.00 89.00 289 LYS A O 1
ATOM 2278 N N . VAL A 1 290 ? -11.735 -11.398 -11.098 1.00 87.12 290 VAL A N 1
ATOM 2279 C CA . VAL A 1 290 ? -10.580 -12.267 -11.309 1.00 87.12 290 VAL A CA 1
ATOM 2280 C C . VAL A 1 290 ? -11.093 -13.684 -11.524 1.00 87.12 290 VAL A C 1
ATOM 2282 O O . VAL A 1 290 ? -11.771 -14.243 -10.663 1.00 87.12 290 VAL A O 1
ATOM 2285 N N . VAL A 1 291 ? -10.769 -14.269 -12.676 1.00 80.88 291 VAL A N 1
ATOM 2286 C CA . VAL A 1 291 ? -11.114 -15.660 -12.987 1.00 80.88 291 VAL A CA 1
ATOM 2287 C C . VAL A 1 291 ? -9.847 -16.508 -13.118 1.00 80.88 291 VAL A C 1
ATOM 2289 O O . VAL A 1 291 ? -8.825 -16.003 -13.603 1.00 80.88 291 VAL A O 1
ATOM 2292 N N . PRO A 1 292 ? -9.888 -17.793 -12.714 1.00 69.25 292 PRO A N 1
ATOM 2293 C CA . PRO A 1 292 ? -8.771 -18.704 -12.923 1.00 69.25 292 PRO A CA 1
ATOM 2294 C C . PRO A 1 292 ? -8.352 -18.738 -14.396 1.00 69.25 292 PRO A C 1
ATOM 2296 O O . PRO A 1 292 ? -9.192 -18.832 -15.297 1.00 69.25 292 PRO A O 1
ATOM 2299 N N . GLY A 1 293 ? -7.047 -18.661 -14.651 1.00 63.78 293 GLY A N 1
ATOM 2300 C CA . GLY A 1 293 ? -6.513 -18.824 -15.998 1.00 63.78 293 GLY A CA 1
ATOM 2301 C C . GLY A 1 293 ? -6.714 -20.246 -16.533 1.00 63.78 293 GLY A C 1
ATOM 2302 O O . GLY A 1 293 ? -6.814 -21.212 -15.782 1.00 63.78 293 GLY A O 1
ATOM 2303 N N . LYS A 1 294 ? -6.746 -20.390 -17.865 1.00 53.00 294 LYS A N 1
ATOM 2304 C CA . LYS A 1 294 ? -6.791 -21.704 -18.547 1.00 53.00 294 LYS A CA 1
ATOM 2305 C C . LYS A 1 294 ? -5.431 -22.425 -18.573 1.00 53.00 294 LYS A C 1
ATOM 2307 O O . LYS A 1 294 ? -5.334 -23.536 -19.083 1.00 53.00 294 LYS A O 1
ATOM 2312 N N . THR A 1 295 ? -4.382 -21.780 -18.076 1.00 50.19 295 THR A N 1
ATOM 2313 C CA . THR A 1 295 ? -3.000 -22.273 -18.002 1.00 50.19 295 THR A CA 1
ATOM 2314 C C . THR A 1 295 ? -2.486 -22.103 -16.570 1.00 50.19 295 THR A C 1
ATOM 2316 O O . THR A 1 295 ? -3.195 -21.578 -15.718 1.00 50.19 295 THR A O 1
ATOM 2319 N N . SER A 1 296 ? -1.239 -22.488 -16.288 1.00 43.50 296 SER A N 1
ATOM 2320 C CA . SER A 1 296 ? -0.548 -22.252 -15.005 1.00 43.50 296 SER A CA 1
ATOM 2321 C C . SER A 1 296 ? -0.362 -20.765 -14.627 1.00 43.50 296 SER A C 1
ATOM 2323 O O . SER A 1 296 ? 0.396 -20.450 -13.712 1.00 43.50 296 SER A O 1
ATOM 2325 N N . PHE A 1 297 ? -1.028 -19.845 -15.329 1.00 44.00 297 PHE A N 1
ATOM 2326 C CA . PHE A 1 297 ? -1.151 -18.439 -14.975 1.00 44.00 297 PHE A CA 1
ATOM 2327 C C . PHE A 1 297 ? -2.361 -18.245 -14.056 1.00 44.00 297 PHE A C 1
ATOM 2329 O O . PHE A 1 297 ? -3.482 -18.566 -14.453 1.00 44.00 297 PHE A O 1
ATOM 2336 N N . PRO A 1 298 ? -2.181 -17.694 -12.849 1.00 42.22 298 PRO A N 1
ATOM 2337 C CA . PRO A 1 298 ? -3.232 -17.742 -11.840 1.00 42.22 298 PRO A CA 1
ATOM 2338 C C . PRO A 1 298 ? -4.429 -16.813 -12.110 1.00 42.22 298 PRO A C 1
ATOM 2340 O O . PRO A 1 298 ? -5.461 -17.004 -11.476 1.00 42.22 298 PRO A O 1
ATOM 2343 N N . VAL A 1 299 ? -4.345 -15.838 -13.028 1.00 46.31 299 VAL A N 1
ATOM 2344 C CA . VAL A 1 299 ? -5.400 -14.820 -13.197 1.00 46.31 299 VAL A CA 1
ATOM 2345 C C . VAL A 1 299 ? -5.552 -14.370 -14.653 1.00 46.31 299 VAL A C 1
ATOM 2347 O O . VAL A 1 299 ? -4.594 -13.898 -15.262 1.00 46.31 299 VAL A O 1
ATOM 2350 N N . ILE A 1 300 ? -6.772 -14.453 -15.192 1.00 41.41 300 ILE A N 1
ATOM 2351 C CA . ILE A 1 300 ? -7.211 -13.654 -16.346 1.00 41.41 300 ILE A CA 1
ATOM 2352 C C . ILE A 1 300 ? -8.173 -12.588 -15.816 1.00 41.41 300 ILE A C 1
ATOM 2354 O O . ILE A 1 300 ? -9.089 -12.886 -15.051 1.00 41.41 300 ILE A O 1
ATOM 2358 N N . VAL A 1 301 ? -7.974 -11.341 -16.238 1.00 42.78 301 VAL A N 1
ATOM 2359 C CA . VAL A 1 301 ? -8.937 -10.260 -16.026 1.00 42.78 301 VAL A CA 1
ATOM 2360 C C . VAL A 1 301 ? -9.960 -10.339 -17.158 1.00 42.78 301 VAL A C 1
ATOM 2362 O O . VAL A 1 301 ? -9.661 -9.962 -18.290 1.00 42.78 301 VAL A O 1
ATOM 2365 N N . SER A 1 302 ? -11.142 -10.894 -16.893 1.00 27.48 302 SER A N 1
ATOM 2366 C CA . SER A 1 302 ? -12.227 -10.932 -17.880 1.00 27.48 302 SER A CA 1
ATOM 2367 C C . SER A 1 302 ? -13.121 -9.704 -17.733 1.00 27.48 302 SER A C 1
ATOM 2369 O O . SER A 1 302 ? -13.540 -9.371 -16.624 1.00 27.48 302 SER A O 1
ATOM 2371 N N . TYR A 1 303 ? -13.444 -9.053 -18.850 1.00 27.70 303 TYR A N 1
ATOM 2372 C CA . TYR A 1 303 ? -14.574 -8.125 -18.904 1.00 27.70 303 TYR A CA 1
ATOM 2373 C C . TYR A 1 303 ? -15.874 -8.920 -18.674 1.00 27.70 303 TYR A C 1
ATOM 2375 O O . TYR A 1 303 ? -16.000 -9.999 -19.262 1.00 27.70 303 TYR A O 1
ATOM 2383 N N . PRO A 1 304 ? -16.803 -8.448 -17.824 1.00 36.25 304 PRO A N 1
ATOM 2384 C CA . PRO A 1 304 ? -18.166 -8.969 -17.824 1.00 36.25 304 PRO A CA 1
ATOM 2385 C C . PRO A 1 304 ? -18.886 -8.672 -19.145 1.00 36.25 304 PRO A C 1
ATOM 2387 O O . PRO A 1 304 ? -18.543 -7.660 -19.803 1.00 36.25 304 PRO A O 1
#

Radius of gyration: 18.28 Å; Cα contacts (8 Å, |Δi|>4): 815; chains: 1; bounding box: 47×45×43 Å

Foldseek 3Di:
DWAFDWDWDDPPQPPDTDDTATAGTFDDDQAGNRYWDAWDWDQDPVQQKIKIWTFGGHNVGATAIWIFMDHHNDSRPHYTHTDPCPSLGAWLRLVCQLQPDPPAQDDNQKTHFHNKYQADADPQKTKMKGKIADVVLQAIFIAIWIDNRSNDIDRDDPQHQSHTQKILLQQQPAPDDADPVFRWRMWHHWEWDDDPQKIKIWTWIKGPHPPQDQDWQDMWIFIFIWMDSGNNDHHPRTHGDPHPVPGGDPTRRGVQWDSWYWDDDDNWIKIWTWGQPPVVRDTDIDMFTWDQDPDPPGTDGDDD